Protein AF-A0A343TM72-F1 (afdb_monomer_lite)

Organism: NCBI:txid2055893

Structure (mmCIF, N/CA/C/O backbone):
data_AF-A0A343TM72-F1
#
_entry.id   AF-A0A343TM72-F1
#
loop_
_atom_site.group_PDB
_atom_site.id
_atom_site.type_symbol
_atom_site.label_atom_id
_atom_site.label_alt_id
_atom_site.label_comp_id
_atom_site.label_asym_id
_atom_site.label_entity_id
_atom_site.label_seq_id
_atom_site.pdbx_PDB_ins_code
_atom_site.Cartn_x
_atom_site.Cartn_y
_atom_site.Cartn_z
_atom_site.occupancy
_atom_site.B_iso_or_equiv
_atom_site.auth_seq_id
_atom_site.auth_comp_id
_atom_site.auth_asym_id
_atom_site.auth_atom_id
_atom_site.pdbx_PDB_model_num
ATOM 1 N N . MET A 1 1 ? 24.529 26.239 8.613 1.00 32.44 1 MET A N 1
ATOM 2 C CA . MET A 1 1 ? 24.032 24.846 8.549 1.00 32.44 1 MET A CA 1
ATOM 3 C C . MET A 1 1 ? 22.614 24.905 8.007 1.00 32.44 1 MET A C 1
ATOM 5 O O . MET A 1 1 ? 21.788 25.575 8.611 1.00 32.44 1 MET A O 1
ATOM 9 N N . SER A 1 2 ? 22.356 24.348 6.823 1.00 37.25 2 SER A N 1
ATOM 10 C CA . SER A 1 2 ? 21.030 24.424 6.198 1.00 37.25 2 SER A CA 1
ATOM 11 C C . SER A 1 2 ? 20.074 23.500 6.955 1.00 37.25 2 SER A C 1
ATOM 13 O O . SER A 1 2 ? 20.182 22.281 6.848 1.00 37.25 2 SER A O 1
ATOM 15 N N . ASN A 1 3 ? 19.191 24.071 7.778 1.00 39.75 3 ASN A N 1
ATOM 16 C CA . ASN A 1 3 ? 18.144 23.334 8.482 1.00 39.75 3 ASN A CA 1
ATOM 17 C C . ASN A 1 3 ? 17.029 23.010 7.476 1.00 39.75 3 ASN A C 1
ATOM 19 O O . ASN A 1 3 ? 16.013 23.699 7.385 1.00 39.75 3 ASN A O 1
ATOM 23 N N . ARG A 1 4 ? 17.276 22.016 6.618 1.00 43.28 4 ARG A N 1
ATOM 24 C CA . ARG A 1 4 ? 16.252 21.485 5.721 1.00 43.28 4 ARG A CA 1
ATOM 25 C C . ARG A 1 4 ? 15.315 20.661 6.599 1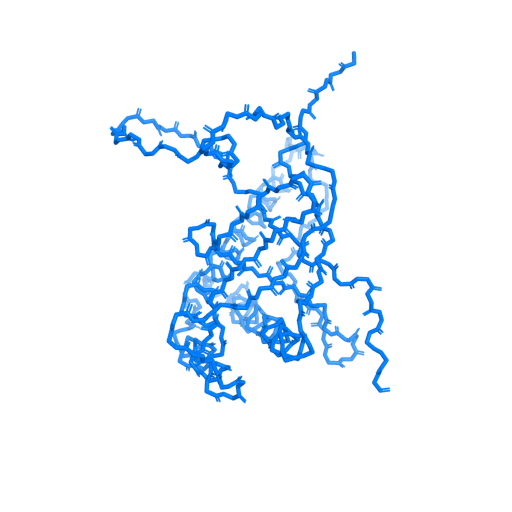.00 43.28 4 ARG A C 1
ATOM 27 O O . ARG A 1 4 ? 15.639 19.521 6.916 1.00 43.28 4 ARG A O 1
ATOM 34 N N . LEU A 1 5 ? 14.189 21.251 7.010 1.00 43.78 5 LEU A N 1
ATOM 35 C CA . LEU A 1 5 ? 13.099 20.531 7.672 1.00 43.78 5 LEU A CA 1
ATOM 36 C C . LEU A 1 5 ? 12.845 19.230 6.902 1.00 43.78 5 LEU A C 1
ATOM 38 O O . LEU A 1 5 ? 12.456 19.263 5.728 1.00 43.78 5 LEU A O 1
ATOM 42 N N . GLN A 1 6 ? 13.113 18.087 7.534 1.00 44.59 6 GLN A N 1
ATOM 43 C CA . GLN A 1 6 ? 12.714 16.804 6.978 1.00 44.59 6 GLN A CA 1
ATOM 44 C C . GLN A 1 6 ? 11.185 16.813 6.893 1.00 44.59 6 GLN A C 1
ATOM 46 O O . GLN A 1 6 ? 10.494 16.915 7.900 1.00 44.59 6 GLN A O 1
ATOM 51 N N . ARG A 1 7 ? 10.649 16.743 5.669 1.00 53.41 7 ARG A N 1
ATOM 52 C CA . ARG A 1 7 ? 9.197 16.761 5.397 1.00 53.41 7 ARG A CA 1
ATOM 53 C C . ARG A 1 7 ? 8.490 15.455 5.781 1.00 53.41 7 ARG A C 1
ATOM 55 O O . ARG A 1 7 ? 7.297 15.318 5.532 1.00 53.41 7 ARG A O 1
ATOM 62 N N . ILE A 1 8 ? 9.231 14.486 6.310 1.00 61.03 8 ILE A N 1
ATOM 63 C CA . ILE A 1 8 ? 8.753 13.150 6.648 1.00 61.03 8 ILE A CA 1
ATOM 64 C C . ILE A 1 8 ? 8.938 12.981 8.151 1.00 61.03 8 ILE A C 1
ATOM 66 O O . ILE A 1 8 ? 10.027 13.229 8.669 1.00 61.03 8 ILE A O 1
ATOM 70 N N . ASN A 1 9 ? 7.868 12.572 8.826 1.00 68.75 9 ASN A N 1
ATOM 71 C CA . ASN A 1 9 ? 7.925 12.120 10.206 1.00 68.75 9 ASN A CA 1
ATOM 72 C C . ASN A 1 9 ? 7.878 10.598 10.210 1.00 68.75 9 ASN A C 1
ATOM 74 O O . ASN A 1 9 ? 7.065 10.002 9.502 1.00 68.75 9 ASN A O 1
ATOM 78 N N . THR A 1 10 ? 8.728 9.997 11.028 1.00 70.62 10 THR A N 1
ATOM 79 C CA . THR A 1 10 ? 8.714 8.562 11.287 1.00 70.62 10 THR A CA 1
ATOM 80 C C . THR A 1 10 ? 8.232 8.359 12.709 1.00 70.62 10 THR A C 1
ATOM 82 O O . THR A 1 10 ? 8.711 9.028 13.625 1.00 70.62 10 THR A O 1
ATOM 85 N N . TYR A 1 11 ? 7.288 7.443 12.878 1.00 74.25 11 TYR A N 1
ATOM 86 C CA . TYR A 1 11 ? 6.745 7.086 14.176 1.00 74.25 11 TYR A CA 1
ATOM 87 C C . TYR A 1 11 ? 6.788 5.574 14.339 1.00 74.25 11 TYR A C 1
ATOM 89 O O . TYR A 1 11 ? 6.589 4.837 13.372 1.00 74.25 11 TYR A O 1
ATOM 97 N N . THR A 1 12 ? 6.998 5.135 15.571 1.00 74.69 12 THR A N 1
ATOM 98 C CA . THR A 1 12 ? 6.722 3.765 15.985 1.00 74.69 12 THR A CA 1
ATOM 99 C C . THR A 1 12 ? 5.246 3.676 16.333 1.00 74.69 12 THR A C 1
ATOM 101 O O . THR A 1 12 ? 4.684 4.596 16.927 1.00 74.69 12 THR A O 1
ATOM 104 N N . VAL A 1 13 ? 4.607 2.582 15.943 1.00 78.81 13 VAL A N 1
ATOM 105 C CA . VAL A 1 13 ? 3.188 2.358 16.202 1.00 78.81 13 VAL A CA 1
ATOM 106 C C . VAL A 1 13 ? 2.966 1.002 16.846 1.00 78.81 13 VAL A C 1
ATOM 108 O O . VAL A 1 13 ? 3.629 0.031 16.483 1.00 78.81 13 VAL A O 1
ATOM 111 N N . GLU A 1 14 ? 2.005 0.921 17.757 1.00 80.69 14 GLU A N 1
ATOM 112 C CA . GLU A 1 14 ? 1.610 -0.335 18.387 1.00 80.69 14 GLU A CA 1
ATOM 113 C C . GLU A 1 14 ? 0.084 -0.481 18.392 1.00 80.69 14 GLU A C 1
ATOM 115 O O . GLU A 1 14 ? -0.622 0.446 18.786 1.00 80.69 14 GLU A O 1
ATOM 120 N N . PRO A 1 15 ? -0.469 -1.627 17.961 1.00 87.00 15 PRO A N 1
ATOM 121 C CA . PRO A 1 15 ? -1.899 -1.883 18.072 1.00 87.00 15 PRO A CA 1
ATOM 122 C C . PRO A 1 15 ? -2.357 -1.849 19.531 1.00 87.00 15 PRO A C 1
ATOM 124 O O . PRO A 1 15 ? -1.782 -2.536 20.376 1.00 87.00 15 PRO A O 1
ATOM 127 N N . ILE A 1 16 ? -3.433 -1.107 19.814 1.00 88.75 16 ILE A N 1
ATOM 128 C CA . ILE A 1 16 ? -3.924 -0.939 21.196 1.00 88.75 16 ILE A CA 1
ATOM 129 C C . ILE A 1 16 ? -4.569 -2.211 21.776 1.00 88.75 16 ILE A C 1
ATOM 131 O O . ILE A 1 16 ? -4.804 -2.298 22.977 1.00 88.75 16 ILE A O 1
ATOM 135 N N . THR A 1 17 ? -4.850 -3.212 20.936 1.00 90.06 17 THR A N 1
ATOM 136 C CA . THR A 1 17 ? -5.372 -4.525 21.341 1.00 90.06 17 THR A CA 1
ATOM 137 C C . THR A 1 17 ? -4.719 -5.652 20.539 1.00 90.06 17 THR A C 1
ATOM 139 O O . THR A 1 17 ? -4.221 -5.440 19.432 1.00 90.06 17 THR A O 1
ATOM 142 N N . GLU A 1 18 ? -4.767 -6.881 21.066 1.00 91.00 18 GLU A N 1
ATOM 143 C CA . GLU A 1 18 ? -4.366 -8.088 20.321 1.00 91.00 18 GLU A CA 1
ATOM 144 C C . GLU A 1 18 ? -5.223 -8.311 19.069 1.00 91.00 18 GLU A C 1
ATOM 146 O O . GLU A 1 18 ? -4.697 -8.651 18.013 1.00 91.00 18 GLU A O 1
ATOM 151 N N . ARG A 1 19 ? -6.523 -8.009 19.144 1.00 96.69 19 ARG A N 1
ATOM 152 C CA . ARG A 1 19 ? -7.430 -8.052 17.991 1.00 96.69 19 ARG A CA 1
ATOM 153 C C . ARG A 1 19 ? -6.948 -7.149 16.855 1.00 96.69 19 ARG A C 1
ATOM 155 O O . ARG A 1 19 ? -6.838 -7.590 15.714 1.00 96.69 19 ARG A O 1
ATOM 162 N N . TYR A 1 20 ? -6.583 -5.905 17.169 1.00 92.06 20 TYR A N 1
ATOM 163 C CA . TYR A 1 20 ? -6.017 -4.984 16.182 1.00 92.06 20 TYR A CA 1
ATOM 164 C C . TYR A 1 20 ? -4.630 -5.399 15.711 1.00 92.06 20 TYR A C 1
ATOM 166 O O . TYR A 1 20 ? -4.287 -5.127 14.568 1.00 92.06 20 TYR A O 1
ATOM 174 N N . ARG A 1 21 ? -3.829 -6.074 16.538 1.00 89.94 21 ARG A N 1
ATOM 175 C CA . ARG A 1 21 ? -2.531 -6.604 16.106 1.00 89.94 21 ARG A CA 1
ATOM 176 C C . ARG A 1 21 ? -2.687 -7.644 15.008 1.00 89.94 21 ARG A C 1
ATOM 178 O O . ARG A 1 21 ? -2.018 -7.541 13.983 1.00 89.94 21 ARG A O 1
ATOM 185 N N . GLN A 1 22 ? -3.603 -8.586 15.196 1.00 91.12 22 GLN A N 1
ATOM 186 C CA . GLN A 1 22 ? -3.901 -9.616 14.204 1.00 91.12 22 GLN A CA 1
ATOM 187 C C . GLN A 1 22 ? -4.516 -9.004 12.940 1.00 91.12 22 GLN A C 1
ATOM 189 O O . GLN A 1 22 ? -4.038 -9.265 11.840 1.00 91.12 22 GLN A O 1
ATOM 194 N N . CYS A 1 23 ? -5.493 -8.103 13.095 1.00 94.12 23 CYS A N 1
ATOM 195 C CA . CYS A 1 23 ? -6.099 -7.403 11.963 1.00 94.12 23 CYS A CA 1
ATOM 196 C C . CYS A 1 23 ? -5.086 -6.555 11.179 1.00 94.12 23 CYS A C 1
ATOM 198 O O . CYS A 1 23 ? -5.114 -6.545 9.949 1.00 94.12 23 CYS A O 1
ATOM 200 N N . LEU A 1 24 ? -4.177 -5.851 11.864 1.00 90.62 24 LEU A N 1
ATOM 201 C CA . LEU A 1 24 ? -3.117 -5.075 11.221 1.00 90.62 24 LEU A CA 1
ATOM 202 C C . LEU A 1 24 ? -2.178 -5.994 10.439 1.00 90.62 24 LEU A C 1
ATOM 204 O O . LEU A 1 24 ? -1.800 -5.649 9.324 1.00 90.62 24 LEU A O 1
ATOM 208 N N . PHE A 1 25 ? -1.801 -7.144 11.002 1.00 88.88 25 PHE A N 1
ATOM 209 C CA . PHE A 1 25 ? -0.945 -8.104 10.313 1.00 88.88 25 PHE A CA 1
ATOM 210 C C . PHE A 1 25 ? -1.589 -8.602 9.016 1.00 88.88 25 PHE A C 1
ATOM 212 O O . PHE A 1 25 ? -0.961 -8.493 7.966 1.00 88.88 25 PHE A O 1
ATOM 219 N N . ASP A 1 26 ? -2.843 -9.059 9.063 1.00 91.56 26 ASP A N 1
ATOM 220 C CA . ASP A 1 26 ? -3.582 -9.514 7.877 1.00 91.56 26 ASP A CA 1
ATOM 221 C C . ASP A 1 26 ? -3.707 -8.400 6.825 1.00 91.56 26 ASP A C 1
ATOM 223 O O . ASP A 1 26 ? -3.480 -8.619 5.630 1.00 91.56 26 ASP A O 1
ATOM 227 N N . TRP A 1 27 ? -4.001 -7.176 7.272 1.00 93.25 27 TRP A N 1
ATOM 228 C CA . TRP A 1 27 ? -4.085 -6.008 6.399 1.00 93.25 27 TRP A CA 1
ATOM 229 C C . TRP A 1 27 ? -2.733 -5.691 5.737 1.00 93.25 27 TRP A C 1
ATOM 231 O O . TRP A 1 27 ? -2.669 -5.488 4.524 1.00 93.25 27 TRP A O 1
ATOM 241 N N . LEU A 1 28 ? -1.626 -5.700 6.488 1.00 88.94 28 LEU A N 1
ATOM 242 C CA . LEU A 1 28 ? -0.275 -5.484 5.952 1.00 88.94 28 LEU A CA 1
ATOM 243 C C . LEU A 1 28 ? 0.169 -6.625 5.024 1.00 88.94 28 LEU A C 1
ATOM 245 O O . LEU A 1 28 ? 0.785 -6.370 3.988 1.00 88.94 28 LEU A O 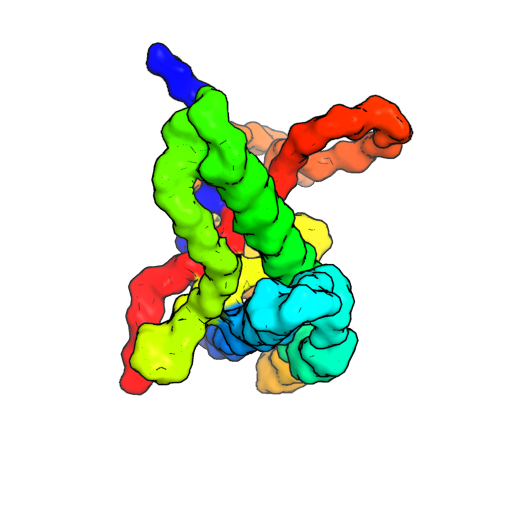1
ATOM 249 N N . ALA A 1 29 ? -0.168 -7.871 5.355 1.00 89.06 29 ALA A N 1
ATOM 250 C CA . ALA A 1 29 ? 0.187 -9.050 4.572 1.00 89.06 29 ALA A CA 1
ATOM 251 C C . ALA A 1 29 ? -0.463 -9.045 3.180 1.00 89.06 29 ALA A C 1
ATOM 253 O O . ALA A 1 29 ? 0.121 -9.566 2.233 1.00 89.06 29 ALA A O 1
ATOM 254 N N . ALA A 1 30 ? -1.623 -8.400 3.021 1.00 92.19 30 ALA A N 1
ATOM 255 C CA . ALA A 1 30 ? -2.295 -8.254 1.731 1.00 92.19 30 ALA A CA 1
ATOM 256 C C . ALA A 1 30 ? -1.691 -7.160 0.819 1.00 92.19 30 ALA A C 1
ATOM 258 O O . ALA A 1 30 ? -1.932 -7.168 -0.389 1.00 92.19 30 ALA A O 1
ATOM 259 N N . HIS A 1 31 ? -0.867 -6.242 1.341 1.00 90.50 31 HIS A N 1
ATOM 260 C CA . HIS A 1 31 ? -0.282 -5.159 0.535 1.00 90.50 31 HIS A CA 1
ATOM 261 C C . HIS A 1 31 ? 0.782 -5.640 -0.447 1.00 90.50 31 HIS A C 1
ATOM 263 O O . HIS A 1 31 ? 0.775 -5.244 -1.615 1.00 90.50 31 HIS A O 1
ATOM 269 N N . ALA A 1 32 ? 1.725 -6.456 0.030 1.00 88.75 32 ALA A N 1
ATOM 270 C CA . ALA A 1 32 ? 2.847 -6.907 -0.783 1.00 88.75 32 ALA A CA 1
ATOM 271 C C . ALA A 1 32 ? 2.395 -7.758 -1.987 1.00 88.75 32 ALA A C 1
ATOM 273 O O . ALA A 1 32 ? 2.849 -7.470 -3.097 1.00 88.75 32 ALA A O 1
ATOM 274 N N . PRO A 1 33 ? 1.457 -8.719 -1.846 1.00 92.25 33 PRO A N 1
ATOM 275 C CA . PRO A 1 33 ? 0.878 -9.426 -2.985 1.00 92.25 33 PRO A CA 1
ATOM 276 C C . PRO A 1 33 ? 0.215 -8.491 -4.001 1.00 92.25 33 PRO A C 1
ATOM 278 O O . PRO A 1 33 ? 0.523 -8.591 -5.188 1.00 92.25 33 PRO A O 1
ATOM 281 N N . LEU A 1 34 ? -0.607 -7.528 -3.561 1.00 95.25 34 LEU A N 1
ATOM 282 C CA . LEU A 1 34 ? -1.252 -6.578 -4.474 1.00 95.25 34 LEU A CA 1
ATOM 283 C C . LEU A 1 34 ? -0.225 -5.722 -5.233 1.00 95.25 34 LEU A C 1
ATOM 285 O O . LEU A 1 34 ? -0.300 -5.592 -6.457 1.00 95.25 34 LEU A O 1
ATOM 289 N N . TRP A 1 35 ? 0.776 -5.175 -4.533 1.00 94.75 35 TRP A N 1
ATOM 290 C CA . TRP A 1 35 ? 1.885 -4.460 -5.172 1.00 94.75 35 TRP A CA 1
ATOM 291 C C . TRP A 1 35 ? 2.587 -5.337 -6.212 1.00 94.75 35 TRP A C 1
ATOM 293 O O . TRP A 1 35 ? 2.804 -4.907 -7.347 1.00 94.75 35 TRP A O 1
ATOM 303 N N . ASN A 1 36 ? 2.906 -6.578 -5.843 1.00 94.25 36 ASN A N 1
ATOM 304 C CA . ASN A 1 36 ? 3.611 -7.512 -6.709 1.00 94.25 36 ASN A CA 1
ATOM 305 C C . ASN A 1 36 ? 2.805 -7.868 -7.958 1.00 94.25 36 ASN A C 1
ATOM 307 O O . ASN A 1 36 ? 3.395 -7.958 -9.032 1.00 94.25 36 ASN A O 1
ATOM 311 N N . GLN A 1 37 ? 1.483 -7.999 -7.853 1.00 96.69 37 GLN A N 1
ATOM 312 C CA . GLN A 1 37 ? 0.608 -8.230 -9.003 1.00 96.69 37 GLN A CA 1
ATOM 313 C C . GLN A 1 37 ? 0.601 -7.031 -9.961 1.00 96.69 37 GLN A C 1
ATOM 315 O O . GLN A 1 37 ? 0.759 -7.216 -11.170 1.00 96.69 37 GLN A O 1
ATOM 320 N N . PHE A 1 38 ? 0.521 -5.793 -9.452 1.00 96.75 38 PHE A N 1
ATOM 321 C CA . PHE A 1 38 ? 0.660 -4.601 -10.301 1.00 96.75 38 PHE A CA 1
ATOM 322 C C . PHE A 1 38 ? 2.020 -4.564 -11.013 1.00 96.75 38 PHE A C 1
ATOM 324 O O . PHE A 1 38 ? 2.090 -4.305 -12.216 1.00 96.75 38 PHE A O 1
ATOM 331 N N . ILE A 1 39 ? 3.108 -4.835 -10.281 1.00 96.19 39 ILE A N 1
ATOM 332 C CA . ILE A 1 39 ? 4.463 -4.885 -10.846 1.00 96.19 39 ILE A CA 1
ATOM 333 C C . ILE A 1 39 ? 4.565 -5.967 -11.911 1.00 96.19 39 ILE A C 1
ATOM 335 O O . ILE A 1 39 ? 5.061 -5.689 -12.999 1.00 96.19 39 ILE A O 1
ATOM 339 N N . TYR A 1 40 ? 4.089 -7.176 -11.620 1.00 96.62 40 TYR A N 1
ATOM 340 C CA . TYR A 1 40 ? 4.147 -8.305 -12.536 1.00 96.62 40 TYR A CA 1
ATOM 341 C C . TYR A 1 40 ? 3.492 -7.948 -13.870 1.00 96.62 40 TYR A C 1
ATOM 343 O O . TYR A 1 40 ? 4.149 -8.016 -14.908 1.00 96.62 40 TYR A O 1
ATOM 351 N N . ARG A 1 41 ? 2.241 -7.474 -13.841 1.00 97.19 41 ARG A N 1
ATOM 352 C CA . ARG A 1 41 ? 1.483 -7.139 -15.056 1.00 97.19 41 ARG A CA 1
ATOM 353 C C . ARG A 1 41 ? 2.144 -6.031 -15.866 1.00 97.19 41 ARG A C 1
ATOM 355 O O . ARG A 1 41 ? 2.279 -6.158 -17.078 1.00 97.19 41 ARG A O 1
ATOM 362 N N . ARG A 1 42 ? 2.639 -4.979 -15.209 1.00 97.88 42 ARG A N 1
ATOM 363 C CA . ARG A 1 42 ? 3.364 -3.908 -15.906 1.00 97.88 42 ARG A CA 1
ATOM 364 C C . ARG A 1 42 ? 4.706 -4.352 -16.460 1.00 97.88 42 ARG A C 1
ATOM 366 O O . ARG A 1 42 ? 5.082 -3.908 -17.534 1.00 97.88 42 ARG A O 1
ATOM 373 N N . ARG A 1 43 ? 5.423 -5.243 -15.775 1.00 97.31 43 ARG A N 1
ATOM 374 C CA . ARG A 1 43 ? 6.675 -5.802 -16.299 1.00 97.31 43 ARG A CA 1
ATOM 375 C C . ARG A 1 43 ? 6.426 -6.685 -17.519 1.00 97.31 43 ARG A C 1
ATOM 377 O O . ARG A 1 43 ? 7.233 -6.619 -18.437 1.00 97.31 43 ARG A O 1
ATOM 384 N N . GLN A 1 44 ? 5.324 -7.442 -17.566 1.00 97.06 44 GLN A N 1
ATOM 385 C CA . GLN A 1 44 ? 4.941 -8.181 -18.779 1.00 97.06 44 GLN A CA 1
ATOM 386 C C . GLN A 1 44 ? 4.791 -7.237 -19.977 1.00 97.06 44 GLN A C 1
ATOM 388 O O . GLN A 1 44 ? 5.349 -7.514 -21.032 1.00 97.06 44 GLN A O 1
ATOM 393 N N . GLN A 1 45 ? 4.124 -6.092 -19.793 1.00 97.69 45 GLN A N 1
ATOM 394 C CA . GLN A 1 45 ? 4.010 -5.080 -20.846 1.00 97.69 45 GLN A CA 1
ATOM 395 C C . GLN A 1 45 ? 5.360 -4.434 -21.180 1.00 97.69 45 GLN A C 1
ATOM 397 O O . GLN A 1 45 ? 5.737 -4.349 -22.339 1.00 97.69 45 GLN A O 1
ATOM 402 N N . TYR A 1 46 ? 6.136 -4.047 -20.167 1.00 97.25 46 TYR A N 1
ATOM 403 C CA . TYR A 1 46 ? 7.430 -3.383 -20.344 1.00 97.25 46 TYR A CA 1
ATOM 404 C C . TYR A 1 46 ? 8.446 -4.204 -21.153 1.00 97.25 46 TYR A C 1
ATOM 406 O O . TYR A 1 46 ? 9.301 -3.636 -21.827 1.00 97.25 46 TYR A O 1
ATOM 414 N N . PHE A 1 47 ? 8.395 -5.533 -21.043 1.00 96.62 47 PHE A N 1
ATOM 415 C CA . PHE A 1 47 ? 9.296 -6.434 -21.762 1.00 96.62 47 PHE A CA 1
ATOM 416 C C . PHE A 1 47 ? 8.691 -7.018 -23.046 1.00 96.62 47 PHE A C 1
ATOM 418 O O . PHE A 1 47 ? 9.385 -7.750 -23.752 1.00 96.62 47 PHE A O 1
ATOM 425 N N . ALA A 1 48 ? 7.430 -6.715 -23.360 1.00 96.88 48 ALA A N 1
ATOM 426 C CA . ALA A 1 48 ? 6.817 -7.097 -24.625 1.00 96.88 48 ALA A CA 1
ATOM 427 C C . ALA A 1 48 ? 7.267 -6.153 -25.753 1.00 96.88 48 ALA A C 1
ATOM 429 O O . ALA A 1 48 ? 7.477 -4.965 -25.531 1.00 96.88 48 ALA A O 1
ATOM 430 N N . GLU A 1 49 ? 7.375 -6.673 -26.979 1.00 93.62 49 GLU A N 1
ATOM 431 C CA . GLU A 1 49 ? 7.870 -5.924 -28.149 1.00 93.62 49 GLU A CA 1
ATOM 432 C C . GLU A 1 49 ? 7.072 -4.637 -28.433 1.00 93.62 49 GLU A C 1
ATOM 434 O O . GLU A 1 49 ? 7.657 -3.624 -28.799 1.00 93.62 49 GLU A O 1
ATOM 439 N N . ASN A 1 50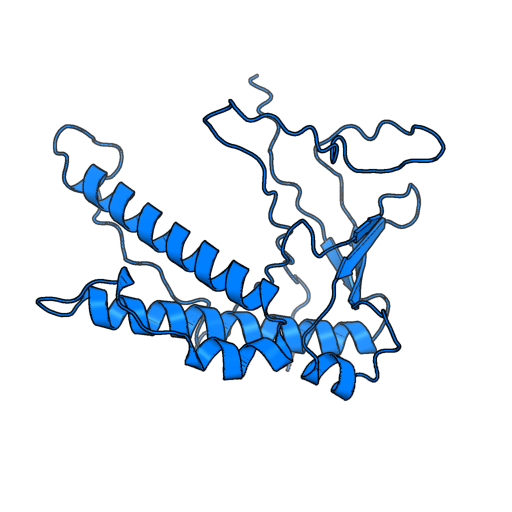 ? 5.754 -4.667 -28.213 1.00 94.06 50 ASN A N 1
ATOM 440 C CA . ASN A 1 50 ? 4.839 -3.539 -28.426 1.00 94.06 50 ASN A CA 1
ATOM 441 C C . ASN A 1 50 ? 3.969 -3.256 -27.187 1.00 94.06 50 ASN A C 1
ATOM 443 O O . ASN A 1 50 ? 2.819 -2.845 -27.323 1.00 94.06 50 ASN A O 1
ATOM 447 N N . GLY A 1 51 ? 4.465 -3.568 -25.986 1.00 95.00 51 GLY A N 1
ATOM 448 C CA . GLY A 1 51 ? 3.689 -3.390 -24.759 1.00 95.00 51 GLY A CA 1
ATOM 449 C C . GLY A 1 51 ? 3.790 -1.977 -24.186 1.00 95.00 51 GLY A C 1
ATOM 450 O O . GLY A 1 51 ? 4.853 -1.357 -24.209 1.00 95.00 51 GLY A O 1
ATOM 451 N N . ASP A 1 52 ? 2.689 -1.494 -23.612 1.00 96.75 52 ASP A N 1
ATOM 452 C CA . ASP A 1 52 ? 2.656 -0.279 -22.798 1.00 96.75 52 ASP A CA 1
ATOM 453 C C . ASP A 1 52 ? 2.316 -0.645 -21.345 1.00 96.75 52 ASP A C 1
ATOM 455 O O . ASP A 1 52 ? 1.316 -1.298 -21.047 1.00 96.75 52 ASP A O 1
ATOM 459 N N . VAL A 1 53 ? 3.151 -0.210 -20.399 1.00 97.12 53 VAL A N 1
ATOM 460 C CA . VAL A 1 53 ? 2.922 -0.433 -18.963 1.00 97.12 53 VAL A CA 1
ATOM 461 C C . VAL A 1 53 ? 1.640 0.229 -18.457 1.00 97.12 53 VAL A C 1
ATOM 463 O O . VAL A 1 53 ? 1.133 -0.142 -17.393 1.00 97.12 53 VAL A O 1
ATOM 466 N N . TRP A 1 54 ? 1.124 1.226 -19.175 1.00 97.06 54 TRP A N 1
ATOM 467 C CA . TRP A 1 54 ? -0.133 1.890 -18.847 1.00 97.06 54 TRP A CA 1
ATOM 468 C C . TRP A 1 54 ? -1.364 1.088 -19.285 1.00 97.06 54 TRP A C 1
ATOM 470 O O . TRP A 1 54 ? -2.400 1.238 -18.641 1.00 97.06 54 TRP A O 1
ATOM 480 N N . ASP A 1 55 ? -1.213 0.169 -20.245 1.00 96.31 55 ASP A N 1
ATOM 481 C CA . ASP A 1 55 ? -2.260 -0.752 -20.722 1.00 96.31 55 ASP A CA 1
ATOM 482 C C . ASP A 1 55 ? -2.385 -2.019 -19.856 1.00 96.31 55 ASP A C 1
ATOM 484 O O . ASP A 1 55 ? -3.176 -2.921 -20.132 1.00 96.31 55 ASP A O 1
ATOM 488 N N . ALA A 1 56 ? -1.589 -2.135 -18.789 1.00 94.81 56 ALA A N 1
ATOM 489 C CA . ALA A 1 56 ? -1.702 -3.249 -17.860 1.00 94.81 56 ALA A CA 1
ATOM 490 C C . ALA A 1 56 ? -3.053 -3.209 -17.123 1.00 94.81 56 ALA A C 1
ATOM 492 O O . ALA A 1 56 ? -3.255 -2.387 -16.230 1.00 94.81 56 ALA A O 1
ATOM 493 N N . GLU A 1 57 ? -3.940 -4.147 -17.452 1.00 93.12 57 GLU A N 1
ATOM 494 C CA . GLU A 1 57 ? -5.224 -4.330 -16.773 1.00 93.12 57 GLU A CA 1
ATOM 495 C C . GLU A 1 57 ? -5.041 -4.782 -15.322 1.00 93.12 57 GLU A C 1
ATOM 497 O O . GLU A 1 57 ? -4.226 -5.660 -15.024 1.00 93.12 57 GLU A O 1
ATOM 502 N N . TYR A 1 58 ? -5.812 -4.205 -14.401 1.00 91.31 58 TYR A N 1
ATOM 503 C CA . TYR A 1 58 ? -5.756 -4.549 -12.975 1.00 91.31 58 TYR A CA 1
ATOM 504 C C . TYR A 1 58 ? -7.097 -4.444 -12.241 1.00 91.31 58 TYR A C 1
ATOM 506 O O . TYR A 1 58 ? -7.132 -4.464 -11.011 1.00 91.31 58 TYR A O 1
ATOM 514 N N . THR A 1 59 ? -8.201 -4.299 -12.972 1.00 91.06 59 THR A N 1
ATOM 515 C CA . THR A 1 59 ? -9.534 -4.107 -12.384 1.00 91.06 59 THR A CA 1
ATOM 516 C C . THR A 1 59 ? -9.965 -5.303 -11.532 1.00 91.06 59 THR A C 1
ATOM 518 O O . THR A 1 59 ? -10.475 -5.116 -10.436 1.00 91.06 59 THR A O 1
ATOM 521 N N . ASP A 1 60 ? -9.666 -6.522 -11.966 1.00 94.69 60 ASP A N 1
ATOM 522 C CA . ASP A 1 60 ? -9.897 -7.761 -11.214 1.00 94.69 60 ASP A CA 1
ATOM 523 C C . ASP A 1 60 ? -9.145 -7.806 -9.871 1.00 94.69 60 ASP A C 1
ATOM 525 O O . ASP A 1 60 ? -9.661 -8.336 -8.890 1.00 94.69 60 ASP A O 1
ATOM 529 N N . LEU A 1 61 ? -7.968 -7.171 -9.776 1.00 95.06 61 LEU A N 1
ATOM 530 C CA . LEU A 1 61 ? -7.248 -7.060 -8.501 1.00 95.06 61 LEU A CA 1
ATOM 531 C C . LEU A 1 61 ? -8.016 -6.209 -7.481 1.00 95.06 61 LEU A C 1
ATOM 533 O O . LEU A 1 61 ? -7.827 -6.367 -6.278 1.00 95.06 61 LEU A O 1
ATOM 537 N N . TYR A 1 62 ? -8.882 -5.294 -7.920 1.00 92.75 62 TYR A N 1
ATOM 538 C CA . TYR A 1 62 ? -9.719 -4.549 -6.980 1.00 92.75 62 TYR A CA 1
ATOM 539 C C . TYR A 1 62 ? -10.784 -5.440 -6.364 1.00 92.75 62 TYR A C 1
ATOM 541 O O . TYR A 1 62 ? -11.006 -5.340 -5.161 1.00 92.75 62 TYR A O 1
ATOM 549 N N . ASP A 1 63 ? -11.411 -6.304 -7.154 1.00 93.31 63 ASP A N 1
ATOM 550 C CA . ASP A 1 63 ? -12.448 -7.205 -6.656 1.00 93.31 63 ASP A CA 1
ATOM 551 C C . ASP A 1 63 ? -11.868 -8.211 -5.650 1.00 93.31 63 ASP A C 1
ATOM 553 O O . ASP A 1 63 ? -12.501 -8.515 -4.642 1.00 93.31 63 ASP A O 1
ATOM 557 N N . GLU A 1 64 ? -10.627 -8.654 -5.870 1.00 96.19 64 GLU A N 1
ATOM 558 C CA . GLU A 1 64 ? -9.917 -9.565 -4.967 1.00 96.19 64 GLU A CA 1
ATOM 559 C C . GLU A 1 64 ? -9.449 -8.878 -3.669 1.00 96.19 64 GLU A C 1
ATOM 561 O O . GLU A 1 64 ? -9.637 -9.417 -2.578 1.00 96.19 64 GLU A O 1
ATOM 566 N N . TYR A 1 65 ? -8.858 -7.678 -3.753 1.00 96.81 65 TYR A N 1
ATOM 567 C CA . TYR A 1 65 ? -8.172 -7.064 -2.606 1.00 96.81 65 TYR A CA 1
ATOM 568 C C . TYR A 1 65 ? -8.974 -5.980 -1.883 1.00 96.81 65 TYR A C 1
ATOM 570 O O . TYR A 1 65 ? -8.724 -5.735 -0.699 1.00 96.81 65 TYR A O 1
ATOM 578 N N . ALA A 1 66 ? -9.939 -5.316 -2.528 1.00 96.12 66 ALA A N 1
ATOM 579 C CA . ALA A 1 66 ? -10.745 -4.287 -1.868 1.00 96.12 66 ALA A CA 1
ATOM 580 C C . ALA A 1 66 ? -11.555 -4.813 -0.669 1.00 96.12 66 ALA A C 1
ATOM 582 O O . ALA A 1 66 ? -11.639 -4.068 0.312 1.00 96.12 66 ALA A O 1
ATOM 583 N N . PRO A 1 67 ? -12.087 -6.053 -0.671 1.00 96.69 67 PRO A N 1
ATOM 584 C CA . PRO A 1 67 ? -12.740 -6.613 0.508 1.00 96.69 67 PRO A CA 1
ATOM 585 C C . PRO A 1 67 ? -11.806 -6.752 1.719 1.00 96.69 67 PRO A C 1
ATOM 587 O O . PRO A 1 67 ? -12.286 -6.712 2.841 1.00 96.69 67 PRO A O 1
ATOM 590 N N . VAL A 1 68 ? -10.486 -6.864 1.527 1.00 96.62 68 VAL A N 1
ATOM 591 C CA . VAL A 1 68 ? -9.501 -6.982 2.623 1.00 96.62 68 VAL A CA 1
ATOM 592 C C . VAL A 1 68 ? -8.900 -5.622 2.992 1.00 96.62 68 VAL A C 1
ATOM 594 O O . VAL A 1 68 ? -8.851 -5.235 4.157 1.00 96.62 68 VAL A O 1
ATOM 597 N N . LEU A 1 69 ? -8.441 -4.865 1.995 1.00 93.88 69 LEU A N 1
ATOM 598 C CA . LEU A 1 69 ? -7.674 -3.632 2.191 1.00 93.88 69 LEU A CA 1
ATOM 599 C C . LEU A 1 69 ? -8.531 -2.365 2.250 1.00 93.88 69 LEU A C 1
ATOM 601 O O . LEU A 1 69 ? -8.077 -1.334 2.757 1.00 93.88 69 LEU A O 1
ATOM 605 N N . GLY A 1 70 ? -9.730 -2.419 1.675 1.00 93.44 70 GLY A N 1
ATOM 606 C CA . GLY A 1 70 ? -10.541 -1.260 1.331 1.00 93.44 70 GLY A CA 1
ATOM 607 C C . GLY A 1 70 ? -10.193 -0.692 -0.051 1.00 93.44 70 GLY A C 1
ATOM 608 O O . GLY A 1 70 ? -9.032 -0.632 -0.477 1.00 93.44 70 GLY A O 1
ATOM 609 N N . LYS A 1 71 ? -11.217 -0.209 -0.766 1.00 91.75 71 LYS A N 1
ATOM 610 C CA . LYS A 1 71 ? -11.082 0.330 -2.134 1.00 91.75 71 LYS A CA 1
ATOM 611 C C . LYS A 1 71 ? -10.062 1.464 -2.224 1.00 91.75 71 LYS A C 1
ATOM 613 O O . LYS A 1 71 ? -9.281 1.529 -3.169 1.00 91.75 71 LYS A O 1
ATOM 618 N N . ALA A 1 72 ? -10.054 2.368 -1.250 1.00 88.81 72 ALA A N 1
ATOM 619 C CA . ALA A 1 72 ? -9.168 3.524 -1.280 1.00 88.81 72 ALA A CA 1
ATOM 620 C C . ALA A 1 72 ? -7.687 3.162 -1.087 1.00 88.81 72 ALA A C 1
ATOM 622 O O . ALA A 1 72 ? -6.831 3.780 -1.719 1.00 88.81 72 ALA A O 1
ATOM 623 N N . THR A 1 73 ? -7.393 2.145 -0.277 1.00 90.69 73 THR A N 1
ATOM 624 C CA . THR A 1 73 ? -6.048 1.576 -0.113 1.00 90.69 73 THR A CA 1
ATOM 625 C C . THR A 1 73 ? -5.558 0.971 -1.427 1.00 90.69 73 THR A C 1
ATOM 627 O O . THR A 1 73 ? -4.461 1.293 -1.884 1.00 90.69 73 THR A O 1
ATOM 630 N N . CYS A 1 74 ? -6.408 0.197 -2.113 1.00 93.88 74 CYS A N 1
ATOM 631 C CA . CYS A 1 74 ? -6.096 -0.363 -3.434 1.00 93.88 74 CYS A CA 1
ATOM 632 C C . CYS A 1 74 ? -5.789 0.740 -4.462 1.00 93.88 74 CYS A C 1
ATOM 634 O O . CYS A 1 74 ? -4.785 0.677 -5.175 1.00 93.88 74 CYS A O 1
ATOM 636 N N . GLN A 1 75 ? -6.594 1.811 -4.478 1.00 91.31 75 GLN A N 1
ATOM 637 C CA . GLN A 1 75 ? -6.336 2.994 -5.311 1.00 91.31 75 GLN A CA 1
ATOM 638 C C . GLN A 1 75 ? -5.003 3.655 -4.986 1.00 91.31 75 GLN A C 1
ATOM 640 O O . GLN A 1 75 ? -4.283 4.079 -5.891 1.00 91.31 75 GLN A O 1
ATOM 645 N N . GLN A 1 76 ? -4.662 3.761 -3.704 1.00 89.88 76 GLN A N 1
ATOM 646 C CA . GLN A 1 76 ? -3.414 4.374 -3.281 1.00 89.88 76 GLN A CA 1
ATOM 647 C C . GLN A 1 76 ? -2.198 3.535 -3.700 1.00 89.88 76 GLN A C 1
ATOM 649 O O . GLN A 1 76 ? -1.219 4.103 -4.187 1.00 89.88 76 GLN A O 1
ATOM 654 N N . LEU A 1 77 ? -2.278 2.205 -3.603 1.00 92.38 77 LEU A N 1
ATOM 655 C CA . LEU A 1 77 ? -1.253 1.287 -4.109 1.00 92.38 77 LEU A CA 1
ATOM 656 C C . LEU A 1 77 ? -1.080 1.410 -5.629 1.00 92.38 77 LEU A C 1
ATOM 658 O O . LEU A 1 77 ? 0.044 1.590 -6.094 1.00 92.38 77 LEU A O 1
ATOM 662 N N . ALA A 1 78 ? -2.171 1.419 -6.402 1.00 93.25 78 ALA A N 1
ATOM 663 C CA . ALA A 1 78 ? -2.113 1.602 -7.856 1.00 93.25 78 ALA A CA 1
ATOM 664 C C . ALA A 1 78 ? -1.491 2.960 -8.253 1.00 93.25 78 ALA A C 1
ATOM 666 O O . ALA A 1 78 ? -0.691 3.052 -9.195 1.00 93.25 78 ALA A O 1
ATOM 667 N N . ARG A 1 79 ? -1.801 4.029 -7.503 1.00 92.25 79 ARG A N 1
ATOM 668 C CA . ARG A 1 79 ? -1.189 5.357 -7.684 1.00 92.25 79 ARG A CA 1
ATOM 669 C C . ARG A 1 79 ? 0.309 5.332 -7.402 1.00 92.25 79 ARG A C 1
ATOM 671 O O . ARG A 1 79 ? 1.073 5.756 -8.265 1.00 92.25 79 ARG A O 1
ATOM 678 N N . LYS A 1 80 ? 0.740 4.794 -6.255 1.00 91.62 80 LYS A N 1
ATOM 679 C CA . LYS A 1 80 ? 2.168 4.684 -5.910 1.00 91.62 80 LYS A CA 1
ATOM 680 C C . LYS A 1 80 ? 2.938 3.785 -6.869 1.00 91.62 80 LYS A C 1
ATOM 682 O O . LYS A 1 80 ? 4.061 4.117 -7.234 1.00 91.62 80 LYS A O 1
ATOM 687 N N . ASN A 1 81 ? 2.320 2.717 -7.360 1.00 95.00 81 ASN A N 1
ATOM 688 C CA . ASN A 1 81 ? 2.905 1.897 -8.412 1.00 95.00 81 ASN A CA 1
ATOM 689 C C . ASN A 1 81 ? 3.114 2.718 -9.699 1.00 95.00 81 ASN A C 1
ATOM 691 O O . ASN A 1 81 ? 4.182 2.684 -10.298 1.00 95.00 81 ASN A O 1
ATOM 695 N N . SER A 1 82 ? 2.126 3.527 -10.092 1.00 95.56 82 SER A N 1
ATOM 696 C CA . SER A 1 82 ? 2.238 4.435 -11.247 1.00 95.56 82 SER A CA 1
ATOM 697 C C . SER A 1 82 ? 3.288 5.528 -11.063 1.00 95.56 82 SER A C 1
ATOM 699 O O . SER A 1 82 ? 3.997 5.850 -12.010 1.00 95.56 82 SER A O 1
ATOM 701 N N . GLU A 1 83 ? 3.431 6.082 -9.860 1.00 95.12 83 GLU A N 1
ATOM 702 C CA . GLU A 1 83 ? 4.527 7.002 -9.530 1.00 95.12 83 GLU A CA 1
ATOM 703 C C . GLU A 1 83 ? 5.900 6.325 -9.670 1.00 95.12 83 GLU A C 1
ATOM 705 O O . GLU A 1 83 ? 6.800 6.918 -10.260 1.00 95.12 83 GLU A O 1
ATOM 710 N N . ALA A 1 84 ? 6.054 5.078 -9.207 1.00 95.88 84 ALA A N 1
ATOM 711 C CA . ALA A 1 84 ? 7.305 4.331 -9.344 1.00 95.88 84 ALA A CA 1
ATOM 712 C C . ALA A 1 84 ? 7.695 4.119 -10.817 1.00 95.88 84 ALA A C 1
ATOM 714 O O . ALA A 1 84 ? 8.851 4.327 -11.183 1.00 95.88 84 ALA A O 1
ATOM 715 N N . TRP A 1 85 ? 6.731 3.787 -11.680 1.00 97.75 85 TRP A N 1
ATOM 716 C CA . TRP A 1 85 ? 6.967 3.667 -13.123 1.00 97.75 85 TRP A CA 1
ATOM 717 C C . TRP A 1 85 ? 7.318 5.002 -13.785 1.00 97.75 85 TRP A C 1
ATOM 719 O O . TRP A 1 85 ? 8.265 5.059 -14.564 1.00 97.75 85 TRP A O 1
ATOM 729 N N . ARG A 1 86 ? 6.631 6.099 -13.439 1.00 97.88 86 ARG A N 1
ATOM 730 C CA . ARG A 1 86 ? 7.007 7.439 -13.934 1.00 97.88 86 ARG A CA 1
ATOM 731 C C . ARG A 1 86 ? 8.422 7.825 -13.507 1.00 97.88 86 ARG A C 1
ATOM 733 O O . ARG A 1 86 ? 9.176 8.353 -14.317 1.00 97.88 86 ARG A O 1
ATOM 740 N N . SER A 1 87 ? 8.794 7.532 -12.261 1.00 95.62 87 SER A N 1
ATOM 741 C CA . SER A 1 87 ? 10.151 7.780 -11.770 1.00 95.62 87 SER A CA 1
ATOM 742 C C . SER A 1 87 ? 11.188 6.956 -12.530 1.00 95.62 87 SER A C 1
ATOM 744 O O . SER A 1 87 ? 12.241 7.486 -12.863 1.00 95.62 87 SER A O 1
ATOM 746 N N . HIS A 1 88 ? 10.895 5.686 -12.823 1.00 96.62 88 HIS A N 1
ATOM 747 C CA . HIS A 1 88 ? 11.764 4.828 -13.632 1.00 96.62 88 HIS A CA 1
ATOM 748 C C . HIS A 1 88 ? 12.001 5.416 -15.026 1.00 96.62 88 HIS A C 1
ATOM 750 O O . HIS A 1 88 ? 13.148 5.547 -15.443 1.00 96.62 88 HIS A O 1
ATOM 756 N N . PHE A 1 89 ? 10.945 5.854 -15.716 1.00 96.50 89 PHE A N 1
ATOM 757 C CA . PHE A 1 89 ? 11.087 6.478 -17.035 1.00 96.50 89 PHE A CA 1
ATOM 758 C C . PHE A 1 89 ? 11.852 7.803 -16.996 1.00 96.50 89 PHE A C 1
ATOM 760 O O . PHE A 1 89 ? 12.693 8.029 -17.857 1.00 96.50 89 PHE A O 1
ATOM 767 N N . SER A 1 90 ? 11.640 8.640 -15.977 1.00 95.69 90 SER A N 1
ATOM 768 C CA . SER A 1 90 ? 12.412 9.881 -15.810 1.00 95.69 90 SER A CA 1
ATOM 769 C C . SER A 1 90 ? 13.907 9.611 -15.580 1.00 95.69 90 SER A C 1
ATOM 771 O O . SER A 1 90 ? 14.764 10.311 -16.122 1.00 95.69 90 SER A O 1
ATOM 773 N N . LEU A 1 91 ? 14.241 8.565 -14.815 1.00 95.62 91 LEU A N 1
ATOM 774 C CA . LEU A 1 91 ? 15.629 8.134 -14.640 1.00 95.62 91 LEU A CA 1
ATOM 775 C C . LEU A 1 91 ? 16.211 7.553 -15.934 1.00 95.62 91 LEU A C 1
ATOM 777 O O . LEU A 1 91 ? 17.375 7.803 -16.228 1.00 95.62 91 LEU A O 1
ATOM 781 N N . LEU A 1 92 ? 15.424 6.801 -16.710 1.00 95.25 92 LEU A N 1
ATOM 782 C CA . LEU A 1 92 ? 15.849 6.281 -18.013 1.00 95.25 92 LEU A CA 1
ATOM 783 C C . LEU A 1 92 ? 16.123 7.399 -19.019 1.00 95.25 92 LEU A C 1
ATOM 785 O O . LEU A 1 92 ? 17.114 7.331 -19.735 1.00 95.25 92 LEU A O 1
ATOM 789 N N . GLU A 1 93 ? 15.274 8.424 -19.064 1.00 95.62 93 GLU A N 1
ATOM 790 C CA . GLU A 1 93 ? 15.483 9.606 -19.904 1.00 95.62 93 GLU A CA 1
ATOM 791 C C . GLU A 1 93 ? 16.801 10.299 -19.542 1.00 95.62 93 GLU A C 1
ATOM 793 O O . GLU A 1 93 ? 17.618 10.557 -20.420 1.00 95.62 93 GLU A O 1
ATOM 798 N N . THR A 1 94 ? 17.057 10.484 -18.241 1.00 94.50 94 THR A N 1
ATOM 799 C CA . THR A 1 94 ? 18.324 11.049 -17.746 1.00 94.50 94 THR A CA 1
ATOM 800 C C . THR A 1 94 ? 19.521 10.170 -18.124 1.00 94.50 94 THR A C 1
ATOM 802 O O . THR A 1 94 ? 20.541 10.683 -18.558 1.00 94.50 94 THR A O 1
ATOM 805 N N . TYR A 1 95 ? 19.399 8.844 -18.008 1.00 93.94 95 TYR A N 1
ATOM 806 C CA . TYR A 1 95 ? 20.447 7.894 -18.404 1.00 93.94 95 TYR A CA 1
ATOM 807 C C . TYR A 1 95 ? 20.767 7.943 -19.909 1.00 93.94 95 TYR A C 1
ATOM 809 O O . TYR A 1 95 ? 21.905 7.708 -20.315 1.00 93.94 95 TYR A O 1
ATOM 817 N N . HIS A 1 96 ? 19.768 8.217 -20.749 1.00 93.88 96 HIS A N 1
ATOM 818 C CA . HIS A 1 96 ? 19.943 8.326 -22.197 1.00 93.88 96 HIS A CA 1
ATOM 819 C C . HIS A 1 96 ? 20.455 9.702 -22.652 1.00 93.88 96 HIS A C 1
ATOM 821 O O . HIS A 1 96 ? 20.928 9.819 -23.785 1.00 93.88 96 HIS A O 1
ATOM 827 N N . ASP A 1 97 ? 20.415 10.720 -21.790 1.00 93.88 97 ASP A N 1
ATOM 828 C CA . ASP A 1 97 ? 21.013 12.027 -22.048 1.00 93.88 97 ASP A CA 1
ATOM 829 C C . ASP A 1 97 ? 22.520 12.004 -21.748 1.00 93.88 97 ASP A C 1
ATOM 831 O O . ASP A 1 97 ? 22.965 12.111 -20.608 1.00 93.88 97 ASP A O 1
ATOM 835 N N . ALA A 1 98 ? 23.335 11.917 -22.802 1.00 86.12 98 ALA A N 1
ATOM 836 C CA . ALA A 1 98 ? 24.794 11.898 -22.688 1.00 86.12 98 ALA A CA 1
ATOM 837 C C . ALA A 1 98 ? 25.400 13.173 -22.059 1.00 86.12 98 ALA A C 1
ATOM 839 O O . ALA A 1 98 ? 26.579 13.167 -21.700 1.00 86.12 98 ALA A O 1
ATOM 840 N N . SER A 1 99 ? 24.635 14.267 -21.951 1.00 91.00 99 SER A N 1
ATOM 841 C CA . SER A 1 99 ? 25.067 15.507 -21.298 1.00 91.00 99 SER A CA 1
ATOM 842 C C . SER A 1 99 ? 24.775 15.541 -19.792 1.00 91.00 99 SER A C 1
ATOM 844 O O . SER A 1 99 ? 25.374 16.351 -19.078 1.00 91.00 99 SER A O 1
ATOM 846 N N . ASP A 1 100 ? 23.920 14.643 -19.291 1.00 88.69 100 ASP A N 1
ATOM 847 C CA . ASP A 1 100 ? 23.514 14.573 -17.890 1.00 88.69 100 ASP A CA 1
ATOM 848 C C . ASP A 1 100 ? 24.174 13.389 -17.165 1.00 88.69 100 ASP A C 1
ATOM 850 O O . ASP A 1 100 ? 23.798 12.228 -17.297 1.00 88.69 100 ASP A O 1
ATOM 854 N N . THR A 1 101 ? 25.172 13.684 -16.334 1.00 87.38 101 THR A N 1
ATOM 855 C CA . THR A 1 101 ? 25.958 12.662 -15.624 1.00 87.38 101 THR A CA 1
ATOM 856 C C . THR A 1 101 ? 25.356 12.229 -14.287 1.00 87.38 101 THR A C 1
ATOM 858 O O . THR A 1 101 ? 26.003 11.508 -13.526 1.00 87.38 101 THR A O 1
ATOM 861 N N . ARG A 1 102 ? 24.123 12.646 -13.963 1.00 91.75 102 ARG A N 1
ATOM 862 C CA . ARG A 1 102 ? 23.475 12.287 -12.688 1.00 91.75 102 ARG A CA 1
ATOM 863 C C . ARG A 1 102 ? 23.091 10.810 -12.608 1.00 91.75 102 ARG A C 1
ATOM 865 O O . ARG A 1 102 ? 22.995 10.284 -11.500 1.00 91.75 102 ARG A O 1
ATOM 872 N N . VAL A 1 103 ? 22.862 10.152 -13.746 1.00 90.00 103 VAL A N 1
ATOM 873 C CA . VAL A 1 103 ? 22.507 8.727 -13.826 1.00 90.00 103 VAL A CA 1
ATOM 874 C C . VAL A 1 103 ? 23.446 8.035 -14.810 1.00 90.00 103 VAL A C 1
ATOM 876 O O . VAL A 1 103 ? 23.244 8.071 -16.016 1.00 90.00 103 VAL A O 1
ATOM 879 N N . THR A 1 104 ? 24.491 7.394 -14.289 1.00 89.50 104 THR A N 1
ATOM 880 C CA . THR A 1 104 ? 25.523 6.726 -15.103 1.00 89.50 104 THR A CA 1
ATOM 881 C C . THR A 1 104 ? 25.228 5.253 -15.376 1.00 89.50 104 THR A C 1
ATOM 883 O O . THR A 1 104 ? 25.776 4.669 -16.308 1.00 89.50 104 THR A O 1
ATOM 886 N N . GLU A 1 105 ? 24.380 4.634 -14.557 1.00 92.81 105 GLU A N 1
ATOM 887 C CA . GLU A 1 105 ? 23.989 3.230 -14.676 1.00 92.81 105 GLU A CA 1
ATOM 888 C C . GLU A 1 105 ? 22.540 3.120 -15.136 1.00 92.81 105 GLU A C 1
ATOM 890 O O . GLU A 1 105 ? 21.693 3.914 -14.726 1.00 92.81 105 GLU A O 1
ATOM 895 N N . LYS A 1 106 ? 22.244 2.110 -15.964 1.00 94.31 106 LYS A N 1
ATOM 896 C CA . LYS A 1 106 ? 20.890 1.888 -16.472 1.00 94.31 106 LYS A CA 1
ATOM 897 C C . LYS A 1 106 ? 19.938 1.576 -15.304 1.00 94.31 106 LYS A C 1
ATOM 899 O O . LYS A 1 106 ? 20.118 0.544 -14.655 1.00 94.31 106 LYS A O 1
ATOM 904 N N . PRO A 1 107 ? 18.890 2.389 -15.073 1.00 94.81 107 PRO A N 1
ATOM 905 C CA . PRO A 1 107 ? 17.907 2.129 -14.029 1.00 94.81 107 PRO A CA 1
ATOM 906 C C . PRO A 1 107 ? 17.199 0.785 -14.221 1.00 94.81 107 PRO A C 1
ATOM 908 O O . PRO A 1 107 ? 16.787 0.426 -15.330 1.00 94.81 107 PRO A O 1
ATOM 911 N N . ALA A 1 108 ? 17.029 0.047 -13.126 1.00 94.81 108 ALA A N 1
ATOM 912 C CA . ALA A 1 108 ? 16.210 -1.157 -13.103 1.00 94.81 108 ALA A CA 1
ATOM 913 C C . ALA A 1 108 ? 14.718 -0.789 -12.998 1.00 94.81 108 ALA A C 1
ATOM 915 O O . ALA A 1 108 ? 14.380 0.155 -12.280 1.00 94.81 108 ALA A O 1
ATOM 916 N N . PRO A 1 109 ? 13.813 -1.540 -13.658 1.00 95.75 109 PRO A N 1
ATOM 917 C CA . PRO A 1 109 ? 12.381 -1.305 -13.520 1.00 95.75 109 PRO A CA 1
ATOM 918 C C . PRO A 1 109 ? 11.915 -1.529 -12.071 1.00 95.75 109 PRO A C 1
ATOM 920 O O . PRO A 1 109 ? 12.581 -2.246 -11.315 1.00 95.75 109 PRO A O 1
ATOM 923 N N . PRO A 1 110 ? 10.748 -0.977 -11.685 1.00 94.94 110 PRO A N 1
ATOM 924 C CA . PRO A 1 110 ? 10.194 -1.144 -10.346 1.00 94.94 110 PRO A CA 1
ATOM 925 C C . PRO A 1 110 ? 10.154 -2.609 -9.876 1.00 94.94 110 PRO A C 1
ATOM 927 O O . PRO A 1 110 ? 9.748 -3.513 -10.613 1.00 94.94 110 PRO A O 1
ATOM 930 N N . GLY A 1 111 ? 10.597 -2.831 -8.636 1.00 92.12 111 GLY A N 1
ATOM 931 C CA . GLY A 1 111 ? 10.761 -4.156 -8.037 1.00 92.12 111 GLY A CA 1
ATOM 932 C C . GLY A 1 111 ? 9.567 -4.640 -7.209 1.00 92.12 111 GLY A C 1
ATOM 933 O O . GLY A 1 111 ? 8.644 -3.887 -6.896 1.00 92.12 111 GLY A O 1
ATOM 934 N N . TYR A 1 112 ? 9.619 -5.917 -6.835 1.00 91.56 112 TYR A N 1
ATOM 935 C CA . TYR A 1 112 ? 8.658 -6.574 -5.946 1.00 91.56 112 TYR A CA 1
ATOM 936 C C . TYR A 1 112 ? 8.918 -6.220 -4.470 1.00 91.56 112 TYR A C 1
ATOM 938 O O . TYR A 1 112 ? 10.054 -5.952 -4.078 1.00 91.56 112 TYR A O 1
ATOM 946 N N . TRP A 1 113 ? 7.881 -6.246 -3.635 1.00 89.38 113 TRP A N 1
ATOM 947 C CA . TRP A 1 113 ? 7.976 -6.095 -2.179 1.00 89.38 113 TRP A CA 1
ATOM 948 C C . TRP A 1 113 ? 8.181 -7.452 -1.508 1.00 89.38 113 TRP A C 1
ATOM 950 O O . TRP A 1 113 ? 7.293 -7.983 -0.847 1.00 89.38 113 TRP A O 1
ATOM 960 N N . GLY A 1 114 ? 9.373 -8.015 -1.696 1.00 81.56 114 GLY A N 1
ATOM 961 C CA . GLY A 1 114 ? 9.706 -9.349 -1.203 1.00 81.56 114 GLY A CA 1
ATOM 962 C C . GLY A 1 114 ? 9.038 -10.471 -1.999 1.00 81.56 114 GLY A C 1
ATOM 963 O O . GLY A 1 114 ? 8.247 -10.241 -2.924 1.00 81.56 114 GLY A O 1
ATOM 964 N N . THR A 1 115 ? 9.396 -11.699 -1.646 1.00 76.06 115 THR A N 1
ATOM 965 C CA . THR A 1 115 ? 8.952 -12.927 -2.312 1.00 76.06 115 THR A CA 1
ATOM 966 C C . THR A 1 115 ? 8.568 -13.968 -1.266 1.00 76.06 115 THR A C 1
ATOM 968 O O . THR A 1 115 ? 8.796 -13.790 -0.072 1.00 76.06 115 THR A O 1
ATOM 971 N N . ARG A 1 116 ? 7.982 -15.086 -1.700 1.00 73.31 116 ARG A N 1
ATOM 972 C CA . ARG A 1 116 ? 7.708 -16.207 -0.794 1.00 73.31 116 ARG A CA 1
ATOM 973 C C . ARG A 1 116 ? 8.994 -16.825 -0.226 1.00 73.31 116 ARG A C 1
ATOM 975 O O . ARG A 1 116 ? 8.949 -17.375 0.867 1.00 73.31 116 ARG A O 1
ATOM 982 N N . GLU A 1 117 ? 10.099 -16.745 -0.966 1.00 73.00 117 GLU A N 1
ATOM 983 C CA . GLU A 1 117 ? 11.400 -17.311 -0.587 1.00 73.00 117 GLU A CA 1
ATOM 984 C C . GLU A 1 117 ? 12.175 -16.372 0.346 1.00 73.00 117 GLU A C 1
ATOM 986 O O . GLU A 1 117 ? 12.698 -16.816 1.363 1.00 73.00 117 GLU A O 1
ATOM 991 N N . ASP A 1 118 ? 12.173 -15.069 0.050 1.00 76.06 118 ASP A N 1
ATOM 992 C CA . ASP A 1 118 ? 12.909 -14.048 0.814 1.00 76.06 118 ASP A CA 1
ATOM 993 C C . ASP A 1 118 ? 12.095 -13.452 1.977 1.00 76.06 118 ASP A C 1
ATOM 995 O O . ASP A 1 118 ? 12.603 -12.661 2.773 1.00 76.06 118 ASP A O 1
ATOM 999 N N . GLY A 1 119 ? 10.810 -13.802 2.055 1.00 71.50 119 GLY A N 1
ATOM 1000 C CA . GLY A 1 119 ? 9.827 -13.162 2.919 1.00 71.50 119 GLY A CA 1
ATOM 1001 C C . GLY A 1 119 ? 9.256 -11.876 2.313 1.00 71.50 119 GLY A C 1
ATOM 1002 O O . GLY A 1 119 ? 9.887 -11.170 1.521 1.00 71.50 119 GLY A O 1
ATOM 1003 N N . TYR A 1 120 ? 8.021 -11.556 2.698 1.00 69.56 120 TYR A N 1
ATOM 1004 C CA . TYR A 1 120 ? 7.390 -10.289 2.342 1.00 69.56 120 TYR A CA 1
ATOM 1005 C C . TYR A 1 120 ? 7.780 -9.211 3.345 1.00 69.56 120 TYR A C 1
ATOM 1007 O O . TYR A 1 120 ? 7.693 -9.405 4.558 1.00 69.56 120 TYR A O 1
ATOM 1015 N N . GLN A 1 121 ? 8.155 -8.040 2.838 1.00 70.38 121 GLN A N 1
ATOM 1016 C CA . GLN A 1 121 ? 8.254 -6.861 3.687 1.00 70.38 121 GLN A CA 1
ATOM 1017 C C . GLN A 1 121 ? 6.845 -6.313 3.924 1.00 70.38 121 GLN A C 1
ATOM 1019 O O . GLN A 1 121 ? 6.138 -5.980 2.971 1.00 70.38 121 GLN A O 1
ATOM 1024 N N . LEU A 1 122 ? 6.440 -6.211 5.189 1.00 75.31 122 LEU A N 1
ATOM 1025 C CA . LEU A 1 122 ? 5.150 -5.642 5.564 1.00 75.31 122 LEU A CA 1
ATOM 1026 C C . LEU A 1 122 ? 5.188 -4.121 5.368 1.00 75.31 122 LEU A C 1
ATOM 1028 O O . LEU A 1 122 ? 5.757 -3.392 6.177 1.00 75.31 122 LEU A O 1
ATOM 1032 N N . HIS A 1 123 ? 4.587 -3.652 4.273 1.00 77.00 123 HIS A N 1
ATOM 1033 C CA . HIS A 1 123 ? 4.407 -2.230 3.972 1.00 77.00 123 HIS A CA 1
ATOM 1034 C C . HIS A 1 123 ? 2.919 -1.904 3.958 1.00 77.00 123 HIS A C 1
ATOM 1036 O O . HIS A 1 123 ? 2.166 -2.527 3.220 1.00 77.00 123 HIS A O 1
ATOM 1042 N N . GLY A 1 124 ? 2.505 -0.901 4.726 1.00 77.25 124 GLY A N 1
ATOM 1043 C CA . GLY A 1 124 ? 1.137 -0.385 4.722 1.00 77.25 124 GLY A CA 1
ATOM 1044 C C . GLY A 1 124 ? 1.059 0.987 4.068 1.00 77.25 124 GLY A C 1
ATOM 1045 O O . GLY A 1 124 ? 1.918 1.833 4.322 1.00 77.25 124 GLY A O 1
ATOM 1046 N N . LEU A 1 125 ? 0.029 1.236 3.256 1.00 82.00 125 LEU A N 1
ATOM 1047 C CA . LEU A 1 125 ? -0.255 2.568 2.716 1.00 82.00 125 LEU A CA 1
ATOM 1048 C C . LEU A 1 125 ? -1.673 2.997 3.080 1.00 82.00 125 LEU A C 1
ATOM 1050 O O . LEU A 1 125 ? -2.642 2.491 2.528 1.00 82.00 125 LEU A O 1
ATOM 1054 N N . VAL A 1 126 ? -1.793 4.001 3.945 1.00 76.62 126 VAL A N 1
ATOM 1055 C CA . VAL A 1 126 ? -3.083 4.620 4.273 1.00 76.62 126 VAL A CA 1
ATOM 1056 C C . VAL A 1 126 ? -3.181 5.982 3.588 1.00 76.62 126 VAL A C 1
ATOM 1058 O O . VAL A 1 126 ? -2.227 6.764 3.586 1.00 76.62 126 VAL A O 1
ATOM 1061 N N . ARG A 1 127 ? -4.332 6.273 2.971 1.00 74.31 127 ARG A N 1
ATOM 1062 C CA . ARG A 1 127 ? -4.591 7.574 2.335 1.00 74.31 127 ARG A CA 1
ATOM 1063 C C . ARG A 1 127 ? -4.739 8.659 3.407 1.00 74.31 127 ARG A C 1
ATOM 1065 O O . ARG A 1 127 ? -5.323 8.409 4.457 1.00 74.31 127 ARG A O 1
ATOM 1072 N N . ASN A 1 128 ? -4.219 9.859 3.150 1.00 71.12 128 ASN A N 1
ATOM 1073 C CA . ASN A 1 128 ? -4.081 10.909 4.166 1.00 71.12 128 ASN A CA 1
ATOM 1074 C C . ASN A 1 128 ? -5.397 11.493 4.702 1.00 71.12 128 ASN A C 1
ATOM 1076 O O . ASN A 1 128 ? -5.417 12.076 5.777 1.00 71.12 128 ASN A O 1
ATOM 1080 N N . ASP A 1 129 ? -6.479 11.350 3.950 1.00 71.81 129 ASP A N 1
ATOM 1081 C CA . ASP A 1 129 ? -7.847 11.728 4.309 1.00 71.81 129 ASP A CA 1
ATOM 1082 C C . ASP A 1 129 ? -8.651 10.562 4.914 1.00 71.81 129 ASP A C 1
ATOM 1084 O O . ASP A 1 129 ? -9.808 10.740 5.282 1.00 71.81 129 ASP A O 1
ATOM 1088 N N . LEU A 1 130 ? -8.058 9.366 5.005 1.00 74.31 130 LEU A N 1
ATOM 1089 C CA . LEU A 1 130 ? -8.695 8.146 5.516 1.00 74.31 130 LEU A CA 1
ATOM 1090 C C . LEU A 1 130 ? -8.068 7.633 6.808 1.00 74.31 130 LEU A C 1
ATOM 1092 O O . LEU A 1 130 ? -8.350 6.508 7.228 1.00 74.31 130 LEU A O 1
ATOM 1096 N N . TYR A 1 131 ? -7.281 8.474 7.473 1.00 77.88 131 TYR A N 1
ATOM 1097 C CA . TYR A 1 131 ? -6.873 8.255 8.848 1.00 77.88 131 TYR A CA 1
ATOM 1098 C C . TYR A 1 131 ? -7.247 9.442 9.728 1.00 77.88 131 TYR A C 1
ATOM 1100 O O . TYR A 1 131 ? -7.317 10.582 9.274 1.00 77.88 131 TYR A O 1
ATOM 1108 N N . THR A 1 132 ? -7.473 9.156 11.003 1.00 78.56 132 THR A N 1
ATOM 1109 C CA . THR A 1 132 ? -7.479 10.160 12.064 1.00 78.56 132 THR A CA 1
ATOM 1110 C C . THR A 1 132 ? -6.171 10.018 12.825 1.00 78.56 132 THR A C 1
ATOM 1112 O O . THR A 1 132 ? -5.797 8.904 13.182 1.00 78.56 132 THR A O 1
ATOM 1115 N N . PHE A 1 133 ? -5.457 11.123 13.015 1.00 79.31 133 PHE A N 1
ATOM 1116 C CA . PHE A 1 133 ? -4.236 11.164 13.810 1.00 79.31 133 PHE A CA 1
ATOM 1117 C C . PHE A 1 133 ? -4.454 12.150 14.944 1.00 79.31 133 PHE A C 1
ATOM 1119 O O . PHE A 1 133 ? -4.645 13.339 14.684 1.00 79.31 133 PHE A O 1
ATOM 1126 N N . ASP A 1 134 ? -4.467 11.631 16.162 1.00 77.06 134 ASP A N 1
ATOM 1127 C CA . ASP A 1 134 ? -4.641 12.406 17.379 1.00 77.06 134 ASP A CA 1
ATOM 1128 C C . ASP A 1 134 ? -3.290 12.540 18.080 1.00 77.06 134 ASP A C 1
ATOM 1130 O O . ASP A 1 134 ? -2.600 11.539 18.292 1.00 77.06 134 ASP A O 1
ATOM 1134 N N . TRP A 1 135 ? -2.887 13.772 18.379 1.00 76.44 135 TRP A N 1
ATOM 1135 C CA . TRP A 1 135 ? -1.600 14.063 19.002 1.00 76.44 135 TRP A CA 1
ATOM 1136 C C . TRP A 1 135 ? -1.819 14.727 20.353 1.00 76.44 135 TRP A C 1
ATOM 1138 O O . TRP A 1 135 ? -2.174 15.905 20.423 1.00 76.44 135 TRP A O 1
ATOM 1148 N N . GLU A 1 136 ? -1.541 13.979 21.414 1.00 74.56 136 GLU A N 1
ATOM 1149 C CA . GLU A 1 136 ? -1.696 14.428 22.796 1.00 74.56 136 GLU A CA 1
ATOM 1150 C C . GLU A 1 136 ? -0.391 14.274 23.582 1.00 74.56 136 GLU A C 1
ATOM 1152 O O . GLU A 1 136 ? 0.492 13.496 23.215 1.00 74.56 136 GLU A O 1
ATOM 1157 N N . GLU A 1 137 ? -0.272 15.021 24.685 1.00 61.50 137 GLU A N 1
ATOM 1158 C CA . GLU A 1 137 ? 0.924 15.017 25.545 1.00 61.50 137 GLU A CA 1
ATOM 1159 C C . GLU A 1 137 ? 1.224 13.635 26.148 1.00 61.50 137 GLU A C 1
ATOM 1161 O O . GLU A 1 137 ? 2.380 13.318 26.426 1.00 61.50 137 GLU A O 1
ATOM 1166 N N . THR A 1 138 ? 0.189 12.816 26.357 1.00 63.94 138 THR A N 1
ATOM 1167 C CA . THR A 1 138 ? 0.281 11.516 27.032 1.00 63.94 138 THR A CA 1
ATOM 1168 C C . THR A 1 138 ? 0.139 10.330 26.084 1.00 63.94 138 THR A C 1
ATOM 1170 O O . THR A 1 138 ? 0.929 9.393 26.175 1.00 63.94 138 THR A O 1
ATOM 1173 N N . THR A 1 139 ? -0.837 10.355 25.172 1.00 70.56 139 THR A N 1
ATOM 1174 C CA . THR A 1 139 ? -1.119 9.233 24.263 1.00 70.56 139 THR A CA 1
ATOM 1175 C C . THR A 1 139 ? -1.539 9.748 22.892 1.00 70.56 139 THR A C 1
ATOM 1177 O O . THR A 1 139 ? -2.628 10.286 22.737 1.00 70.56 139 THR A O 1
ATOM 1180 N N . SER A 1 140 ? -0.693 9.550 21.880 1.00 80.12 140 SER A N 1
ATOM 1181 C CA . SER A 1 140 ? -1.037 9.855 20.486 1.00 80.12 140 SER A CA 1
ATOM 1182 C C . SER A 1 140 ? -1.577 8.611 19.782 1.00 80.12 140 SER A C 1
ATOM 1184 O O . SER A 1 140 ? -1.116 7.504 20.059 1.00 80.12 140 SER A O 1
ATOM 1186 N N . THR A 1 141 ? -2.535 8.761 18.867 1.00 81.31 141 THR A N 1
ATOM 1187 C CA . THR A 1 141 ? -3.149 7.625 18.160 1.00 81.31 141 THR A CA 1
ATOM 1188 C C . THR A 1 141 ? -3.285 7.847 16.656 1.00 81.31 141 THR A C 1
A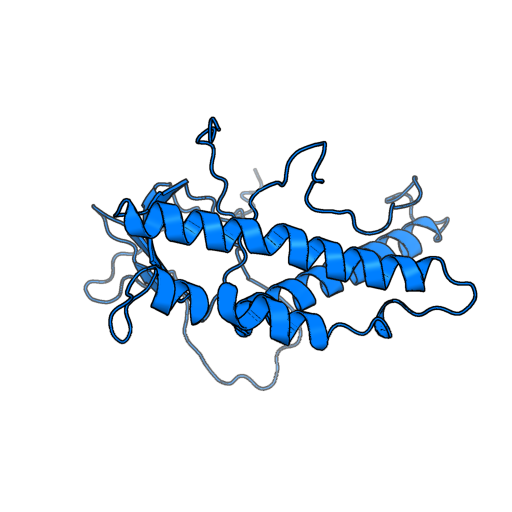TOM 1190 O O . THR A 1 141 ? -3.392 8.971 16.171 1.00 81.31 141 THR A O 1
ATOM 1193 N N . LEU A 1 142 ? -3.280 6.747 15.904 1.00 84.19 142 LEU A N 1
ATOM 1194 C CA . LEU A 1 142 ? -3.561 6.683 14.472 1.00 84.19 142 LEU A CA 1
ATOM 1195 C C . LEU A 1 142 ? -4.676 5.660 14.248 1.00 84.19 142 LEU A C 1
ATOM 1197 O O . LEU A 1 142 ? -4.507 4.493 14.592 1.00 84.19 142 LEU A O 1
ATOM 1201 N N . ALA A 1 143 ? -5.784 6.079 13.641 1.00 85.75 143 ALA A N 1
ATOM 1202 C CA . ALA A 1 143 ? -6.936 5.219 13.385 1.00 85.75 143 ALA A CA 1
ATOM 1203 C C . ALA A 1 143 ? -7.361 5.241 11.913 1.00 85.75 143 ALA A C 1
ATOM 1205 O O . ALA A 1 143 ? -7.518 6.315 11.326 1.00 85.75 143 ALA A O 1
ATOM 1206 N N . PHE A 1 144 ? -7.594 4.073 11.312 1.00 89.25 144 PHE A N 1
ATOM 1207 C CA . PHE A 1 144 ? -8.056 3.941 9.925 1.00 89.25 144 PHE A CA 1
ATOM 1208 C C . PHE A 1 144 ? -8.999 2.746 9.731 1.00 89.25 144 PHE A C 1
ATOM 1210 O O . PHE A 1 144 ? -9.054 1.842 10.558 1.00 89.25 144 PHE A O 1
ATOM 1217 N N . GLY A 1 145 ? -9.802 2.787 8.664 1.00 92.06 145 GLY A N 1
ATOM 1218 C CA . GLY A 1 145 ? -10.712 1.689 8.311 1.00 92.06 145 GLY A CA 1
ATOM 1219 C C . GLY A 1 145 ? -10.007 0.600 7.501 1.00 92.06 145 GLY A C 1
ATOM 1220 O O . GLY A 1 145 ? -9.012 0.878 6.827 1.00 92.06 145 GLY A O 1
ATOM 1221 N N . VAL A 1 146 ? -10.542 -0.617 7.545 1.00 94.44 146 VAL A N 1
ATOM 1222 C CA . VAL A 1 146 ? -10.065 -1.774 6.769 1.00 94.44 146 VAL A CA 1
ATOM 1223 C C . VAL A 1 146 ? -11.150 -2.234 5.787 1.00 94.44 146 VAL A C 1
ATOM 1225 O O . VAL A 1 146 ? -12.183 -1.585 5.658 1.00 94.44 146 VAL A O 1
ATOM 1228 N N . GLY A 1 147 ? -10.893 -3.275 4.994 1.00 95.75 147 GLY A N 1
ATOM 1229 C CA . GLY A 1 147 ? -11.918 -3.836 4.114 1.00 95.75 147 GLY A CA 1
ATOM 1230 C C . GLY A 1 147 ? -12.945 -4.671 4.885 1.00 95.75 147 GLY A C 1
ATOM 1231 O O . GLY A 1 147 ? -12.642 -5.203 5.952 1.00 95.75 147 GLY A O 1
ATOM 1232 N N . THR A 1 148 ? -14.135 -4.831 4.305 1.00 96.62 148 THR A N 1
ATOM 1233 C CA . THR A 1 148 ? -15.290 -5.493 4.935 1.00 96.62 148 THR A CA 1
ATOM 1234 C C . THR A 1 148 ? -15.007 -6.920 5.408 1.00 96.62 148 THR A C 1
ATOM 1236 O O . THR A 1 148 ? -15.516 -7.333 6.436 1.00 96.62 148 THR A O 1
ATOM 1239 N N . VAL A 1 149 ? -14.148 -7.677 4.717 1.00 97.69 149 VAL A N 1
ATOM 1240 C CA . VAL A 1 149 ? -13.755 -9.034 5.140 1.00 97.69 149 VAL A CA 1
ATOM 1241 C C . VAL A 1 149 ? -12.992 -9.006 6.461 1.00 97.69 149 VAL A C 1
ATOM 1243 O O . VAL A 1 149 ? -13.158 -9.909 7.276 1.00 97.69 149 VAL A O 1
ATOM 1246 N N . LEU A 1 150 ? -12.149 -7.994 6.682 1.00 97.06 150 LEU A N 1
ATOM 1247 C CA . LEU A 1 150 ? -11.449 -7.841 7.956 1.00 97.06 150 LEU A CA 1
ATOM 1248 C C . LEU A 1 150 ? -12.375 -7.270 9.031 1.00 97.06 150 LEU A C 1
ATOM 1250 O O . LEU A 1 150 ? -12.289 -7.715 10.172 1.00 97.06 150 LEU A O 1
ATOM 1254 N N . GLU A 1 151 ? -13.275 -6.351 8.669 1.00 97.25 151 GLU A N 1
ATOM 1255 C CA . GLU A 1 151 ? -14.316 -5.861 9.584 1.00 97.25 151 GLU A CA 1
ATOM 1256 C C . GLU A 1 151 ? -15.154 -7.031 10.125 1.00 97.25 151 GLU A C 1
ATOM 1258 O O . GLU A 1 151 ? -15.240 -7.204 11.339 1.00 97.25 151 GLU A O 1
ATOM 1263 N N . ASP A 1 152 ? -15.657 -7.901 9.245 1.00 97.44 152 ASP A N 1
ATOM 1264 C CA . ASP A 1 152 ? -16.443 -9.082 9.617 1.00 97.44 152 ASP A CA 1
ATOM 1265 C C . ASP A 1 152 ? -15.612 -10.100 10.416 1.00 97.44 152 ASP A C 1
ATOM 1267 O O . ASP A 1 152 ? -16.051 -10.614 11.445 1.00 97.44 152 ASP A O 1
ATOM 1271 N N . ARG A 1 153 ? -14.385 -10.406 9.964 1.00 97.88 153 ARG A N 1
ATOM 1272 C CA . ARG A 1 153 ? -13.517 -11.420 10.596 1.00 97.88 153 ARG A CA 1
ATOM 1273 C C . ARG A 1 153 ? -13.144 -11.065 12.031 1.00 97.88 153 ARG A C 1
ATOM 1275 O O . ARG A 1 153 ? -12.983 -11.964 12.857 1.00 97.88 153 ARG A O 1
ATOM 1282 N N . TYR A 1 154 ? -12.947 -9.780 12.298 1.00 97.44 154 TYR A N 1
ATOM 1283 C CA . TYR A 1 154 ? -12.519 -9.272 13.595 1.00 97.44 154 TYR A CA 1
ATOM 1284 C C . TYR A 1 154 ? -13.654 -8.586 14.364 1.00 97.44 154 TYR A C 1
ATOM 1286 O O . TYR A 1 154 ? -13.373 -7.941 15.372 1.00 97.44 154 TYR A O 1
ATOM 1294 N N . ASP A 1 155 ? -14.909 -8.766 13.940 1.00 97.00 155 ASP A N 1
ATOM 1295 C CA . ASP A 1 155 ? -16.118 -8.300 14.633 1.00 97.00 155 ASP A CA 1
ATOM 1296 C C . ASP A 1 155 ? -16.086 -6.790 14.937 1.00 97.00 155 ASP A C 1
ATOM 1298 O O . ASP A 1 155 ? -16.211 -6.353 16.083 1.00 97.00 155 ASP A O 1
ATOM 1302 N N . PHE A 1 156 ? -15.796 -5.984 13.912 1.00 96.81 156 PHE A N 1
ATOM 1303 C CA . PHE A 1 156 ? -15.772 -4.527 14.031 1.00 96.81 156 PHE A CA 1
ATOM 1304 C C . PHE A 1 156 ? -17.184 -3.980 14.269 1.00 96.81 156 PHE A C 1
ATOM 1306 O O . PHE A 1 156 ? -18.121 -4.272 13.523 1.00 96.81 156 PHE A O 1
ATOM 1313 N N . GLU A 1 157 ? -17.331 -3.119 15.275 1.00 95.94 157 GLU A N 1
ATOM 1314 C CA . GLU A 1 157 ? -18.566 -2.370 15.487 1.00 95.94 157 GLU A CA 1
ATOM 1315 C C . GLU A 1 157 ? -18.779 -1.303 14.398 1.00 95.94 157 GLU A C 1
ATOM 1317 O O . GLU A 1 157 ? -17.879 -0.920 13.644 1.00 95.94 157 GLU A O 1
ATOM 1322 N N . HIS A 1 158 ? -19.995 -0.755 14.327 1.00 90.25 158 HIS A N 1
ATOM 1323 C CA . HIS A 1 158 ? -20.306 0.304 13.372 1.00 90.25 158 HIS A CA 1
ATOM 1324 C C . HIS A 1 158 ? -19.414 1.542 13.590 1.00 90.25 158 HIS A C 1
ATOM 1326 O O . HIS A 1 158 ? -19.463 2.177 14.641 1.00 90.25 158 HIS A O 1
ATOM 1332 N N . ASN A 1 159 ? -18.653 1.922 12.557 1.00 88.75 159 ASN A N 1
ATOM 1333 C CA . ASN A 1 159 ? -17.636 2.986 12.571 1.00 88.75 159 ASN A CA 1
ATOM 1334 C C . ASN A 1 159 ? -16.413 2.718 13.466 1.00 88.75 159 ASN A C 1
ATOM 1336 O O . ASN A 1 159 ? -15.625 3.641 13.701 1.00 88.75 159 ASN A O 1
ATOM 1340 N N . GLU A 1 160 ? -16.219 1.487 13.941 1.00 93.50 160 GLU A N 1
ATOM 1341 C CA . GLU A 1 160 ? -14.968 1.091 14.577 1.00 93.50 160 GLU A CA 1
ATOM 1342 C C . GLU A 1 160 ? -13.805 1.199 13.576 1.00 93.50 160 GLU A C 1
ATOM 1344 O O . GLU A 1 160 ? -13.959 0.978 12.373 1.00 93.50 160 GLU A O 1
ATOM 1349 N N . ARG A 1 161 ? -12.621 1.591 14.057 1.00 93.50 161 ARG A N 1
ATOM 1350 C CA . ARG A 1 161 ? -11.423 1.760 13.229 1.00 93.50 161 ARG A CA 1
ATOM 1351 C C . ARG A 1 161 ? -10.229 1.106 13.900 1.00 93.50 161 ARG A C 1
ATOM 1353 O O . ARG A 1 161 ? -10.025 1.252 15.107 1.00 93.50 161 ARG A O 1
ATOM 1360 N N . LEU A 1 162 ? -9.396 0.461 13.089 1.00 91.25 162 LEU A N 1
ATOM 1361 C CA . LEU A 1 162 ? -8.138 -0.112 13.537 1.00 91.25 162 LEU A CA 1
ATOM 1362 C C . LEU A 1 162 ? -7.277 1.011 14.117 1.00 91.25 162 LEU A C 1
ATOM 1364 O O . LEU A 1 162 ? -6.898 1.934 13.395 1.00 91.25 162 LEU A O 1
ATOM 1368 N N . THR A 1 163 ? -7.006 0.934 15.419 1.00 91.56 163 THR A N 1
ATOM 1369 C CA . THR A 1 163 ? -6.359 2.011 16.174 1.00 91.56 163 THR A CA 1
ATOM 1370 C C . THR A 1 163 ? -4.995 1.576 16.685 1.00 91.56 163 THR A C 1
ATOM 1372 O O . THR A 1 163 ? -4.834 0.507 17.280 1.00 91.56 163 THR A O 1
ATOM 1375 N N . LEU A 1 164 ? -4.007 2.433 16.457 1.00 86.12 164 LEU A N 1
ATOM 1376 C CA . LEU A 1 164 ? -2.623 2.248 16.857 1.00 86.12 164 LEU A CA 1
ATOM 1377 C C . LEU A 1 164 ? -2.230 3.376 17.810 1.00 86.12 164 LEU A C 1
ATOM 1379 O O . LEU A 1 164 ? -2.516 4.539 17.531 1.00 86.12 164 LEU A O 1
ATOM 1383 N N . GLU A 1 165 ? -1.552 3.047 18.902 1.00 82.31 165 GLU A N 1
ATOM 1384 C CA . GLU A 1 165 ? -0.815 4.026 19.693 1.00 82.31 165 GLU A CA 1
ATOM 1385 C C . GLU A 1 165 ? 0.424 4.454 18.901 1.00 82.31 165 GLU A C 1
ATOM 1387 O O . GLU A 1 165 ? 1.109 3.624 18.304 1.00 82.31 165 GLU A O 1
ATOM 1392 N N . VAL A 1 166 ? 0.704 5.752 18.875 1.00 80.38 166 VAL A N 1
ATOM 1393 C CA . VAL A 1 166 ? 1.807 6.357 18.131 1.00 80.38 166 VAL A CA 1
ATOM 1394 C C . VAL A 1 166 ? 2.847 6.873 19.116 1.00 80.38 166 VAL A C 1
ATOM 1396 O O . VAL A 1 166 ? 2.536 7.641 20.025 1.00 80.38 166 VAL A O 1
ATOM 1399 N N . ARG A 1 167 ? 4.107 6.500 18.895 1.00 75.94 167 ARG A N 1
ATOM 1400 C CA . ARG A 1 167 ? 5.269 6.949 19.668 1.00 75.94 167 ARG A CA 1
ATOM 1401 C C . ARG A 1 167 ? 6.319 7.543 18.732 1.00 75.94 167 ARG A C 1
ATOM 1403 O O . ARG A 1 167 ? 6.624 6.985 17.681 1.00 75.94 167 ARG A O 1
ATOM 1410 N N . GLY A 1 168 ? 6.895 8.681 19.105 1.00 68.19 168 GLY A N 1
ATOM 1411 C CA . GLY A 1 168 ? 7.972 9.324 18.348 1.00 68.19 168 GLY A CA 1
ATOM 1412 C C . GLY A 1 168 ? 8.072 10.817 18.632 1.00 68.19 168 GLY A C 1
ATOM 1413 O O . GLY A 1 168 ? 7.276 11.362 19.386 1.00 68.19 168 GLY A O 1
ATOM 1414 N N . ASN A 1 169 ? 9.042 11.481 18.006 1.00 64.62 169 ASN A N 1
ATOM 1415 C CA . ASN A 1 169 ? 9.209 12.930 18.101 1.00 64.62 169 ASN A CA 1
ATOM 1416 C C . ASN A 1 169 ? 8.920 13.556 16.729 1.00 64.62 169 ASN A C 1
ATOM 1418 O O . ASN A 1 169 ? 9.680 13.311 15.790 1.00 64.62 169 ASN A O 1
ATOM 1422 N N . PRO A 1 170 ? 7.830 14.329 16.570 1.00 64.12 170 PRO A N 1
ATOM 1423 C CA . PRO A 1 170 ? 7.499 14.953 15.299 1.00 64.12 170 PRO A CA 1
ATOM 1424 C C . PRO A 1 170 ? 8.551 16.004 14.939 1.00 64.12 170 PRO A C 1
ATOM 1426 O O . PRO A 1 170 ? 8.993 16.776 15.787 1.00 64.12 170 PRO A O 1
ATOM 1429 N N . ASN A 1 171 ? 8.889 16.114 13.654 1.00 58.88 171 ASN A N 1
ATOM 1430 C CA . ASN A 1 171 ? 9.806 17.138 13.144 1.00 58.88 171 ASN A CA 1
ATOM 1431 C C . ASN A 1 171 ? 9.144 18.529 13.014 1.00 58.88 171 ASN A C 1
ATOM 1433 O O . ASN A 1 171 ? 9.671 19.407 12.329 1.00 58.88 171 ASN A O 1
ATOM 1437 N N . TYR A 1 172 ? 7.982 18.746 13.642 1.00 58.62 172 TYR A N 1
ATOM 1438 C CA . TYR A 1 172 ? 7.265 20.021 13.665 1.00 58.62 172 TYR A CA 1
ATOM 1439 C C . TYR A 1 172 ? 6.982 20.475 15.098 1.00 58.62 172 TYR A C 1
ATOM 1441 O O . TYR A 1 172 ? 6.758 19.667 15.996 1.00 58.62 172 TYR A O 1
ATOM 1449 N N . THR A 1 173 ? 6.975 21.791 15.310 1.00 45.56 173 THR A N 1
ATOM 1450 C CA . THR A 1 173 ? 6.625 22.394 16.599 1.00 45.56 173 THR A CA 1
ATOM 1451 C C . THR A 1 173 ? 5.120 22.270 16.828 1.00 45.56 173 THR A C 1
ATOM 1453 O O . THR A 1 173 ? 4.320 22.802 16.056 1.00 45.56 173 THR A O 1
ATOM 1456 N N . VAL A 1 174 ? 4.730 21.557 17.884 1.00 43.12 174 VAL A N 1
ATOM 1457 C CA . VAL A 1 174 ? 3.336 21.453 18.325 1.00 43.12 174 VAL A CA 1
ATOM 1458 C C . VAL A 1 174 ? 2.975 22.767 19.018 1.00 43.12 174 VAL A C 1
ATOM 1460 O O . VAL A 1 174 ? 3.467 23.059 20.105 1.00 43.12 174 VAL A O 1
ATOM 1463 N N . HIS A 1 175 ? 2.158 23.601 18.378 1.00 36.91 175 HIS A N 1
ATOM 1464 C CA . HIS A 1 175 ? 1.563 24.754 19.050 1.00 36.91 175 HIS A CA 1
ATOM 1465 C C . HIS A 1 175 ? 0.259 24.296 19.698 1.00 36.91 175 HIS A C 1
ATOM 1467 O O . HIS A 1 175 ? -0.734 24.102 19.000 1.00 36.91 175 HIS A O 1
ATOM 1473 N N . SER A 1 176 ? 0.267 24.116 21.019 1.00 29.02 176 SER A N 1
ATOM 1474 C CA . SER A 1 176 ? -0.936 23.807 21.787 1.00 29.02 176 SER A CA 1
ATOM 1475 C C . SER A 1 176 ? -1.885 25.007 21.758 1.00 29.02 176 SER A C 1
ATOM 1477 O O . SER A 1 176 ? -1.732 25.993 22.479 1.00 29.02 176 SER A O 1
ATOM 1479 N N . VAL A 1 177 ? -2.891 24.946 20.890 1.00 29.06 177 VAL A N 1
ATOM 1480 C CA . VAL A 1 177 ? -4.065 25.811 20.997 1.00 29.06 177 VAL A CA 1
ATOM 1481 C C . VAL A 1 177 ? -5.152 24.961 21.635 1.00 29.06 177 VAL A C 1
ATOM 1483 O O . VAL A 1 177 ? -5.654 24.026 21.015 1.00 29.06 177 VAL A O 1
ATOM 1486 N N . LYS A 1 178 ? -5.492 25.275 22.894 1.00 26.66 178 LYS A N 1
ATOM 1487 C CA . LYS A 1 178 ? -6.595 24.648 23.640 1.00 26.66 178 LYS A CA 1
ATOM 1488 C C . LYS A 1 178 ? -7.813 24.467 22.723 1.00 26.66 178 LYS A C 1
ATOM 1490 O O . LYS A 1 178 ? -8.431 25.454 22.330 1.00 26.66 178 LYS A O 1
ATOM 1495 N N . GLY A 1 179 ? -8.148 23.214 22.418 1.00 29.42 179 GLY A N 1
ATOM 1496 C CA . GLY A 1 179 ? -9.375 22.836 21.713 1.00 29.42 179 GLY A CA 1
ATOM 1497 C C . GLY A 1 179 ? -9.246 22.442 20.236 1.00 29.42 179 GLY A C 1
ATOM 1498 O O . GLY A 1 179 ? -10.267 22.093 19.658 1.00 29.42 179 GLY A O 1
ATOM 1499 N N . LEU A 1 180 ? -8.055 22.455 19.622 1.00 27.30 180 LEU A N 1
ATOM 1500 C CA . LEU A 1 180 ? -7.808 21.836 18.306 1.00 27.30 180 LEU A CA 1
ATOM 1501 C C . LEU A 1 180 ? -6.328 21.419 18.175 1.00 27.30 180 LEU A C 1
ATOM 1503 O O . LEU A 1 180 ? -5.509 22.196 17.685 1.00 27.30 180 LEU A O 1
ATOM 1507 N N . ASN A 1 181 ? -5.987 20.184 18.553 1.00 34.16 181 ASN A N 1
ATOM 1508 C CA . ASN A 1 181 ? -4.688 19.574 18.235 1.00 34.16 181 ASN A CA 1
ATOM 1509 C C . ASN A 1 181 ? -4.760 18.893 16.862 1.00 34.16 181 ASN A C 1
ATOM 1511 O O . ASN A 1 181 ? -4.767 17.677 16.726 1.00 34.16 181 ASN A O 1
ATOM 1515 N N . VAL A 1 182 ? -4.854 19.708 15.813 1.00 35.59 182 VAL A N 1
ATOM 1516 C CA . VAL A 1 182 ? -4.688 19.237 14.433 1.00 35.59 182 VAL A CA 1
ATOM 1517 C C . VAL A 1 182 ? -3.230 19.487 14.038 1.00 35.59 182 VAL A C 1
ATOM 1519 O O . VAL A 1 182 ? -2.740 20.596 14.288 1.00 35.59 182 VAL A O 1
ATOM 1522 N N . PRO A 1 183 ? -2.523 18.532 13.395 1.00 35.50 183 PRO A N 1
ATOM 1523 C CA . PRO A 1 183 ? -1.224 18.812 12.784 1.00 35.50 183 PRO A CA 1
ATOM 1524 C C . PRO A 1 183 ? -1.327 20.093 11.940 1.00 35.50 183 PRO A C 1
ATOM 1526 O O . PRO A 1 183 ? -2.336 20.282 11.251 1.00 35.50 183 PRO A O 1
ATOM 1529 N N . PRO A 1 184 ? -0.350 21.018 11.994 1.00 33.28 184 PRO A N 1
ATOM 1530 C CA . PRO A 1 184 ? -0.526 22.338 11.409 1.00 33.28 184 PRO A CA 1
ATOM 1531 C C . PRO A 1 184 ? -0.852 22.256 9.905 1.00 33.28 184 PRO A C 1
ATOM 1533 O O . PRO A 1 184 ? 0.015 22.022 9.068 1.00 33.28 184 PRO A O 1
ATOM 1536 N N . ARG A 1 185 ? -2.137 22.547 9.627 1.00 35.34 185 ARG A N 1
ATOM 1537 C CA . ARG A 1 185 ? -2.857 22.786 8.358 1.00 35.34 185 ARG A CA 1
ATOM 1538 C C . ARG A 1 185 ? -3.420 21.581 7.589 1.00 35.34 185 ARG A C 1
ATOM 1540 O O . ARG A 1 185 ? -3.015 21.298 6.468 1.00 35.34 185 ARG A O 1
ATOM 1547 N N . SER A 1 186 ? -4.561 21.087 8.072 1.00 33.16 186 SER A N 1
ATOM 1548 C CA . SER A 1 186 ? -5.746 20.851 7.233 1.00 33.16 186 SER A CA 1
ATOM 1549 C C . SER A 1 186 ? -6.675 22.078 7.291 1.00 33.16 186 SER A C 1
ATOM 1551 O O . SER A 1 186 ? -7.448 22.250 8.231 1.00 33.16 186 SER A O 1
ATOM 1553 N N . ARG A 1 187 ? -6.605 22.975 6.304 1.00 26.28 187 ARG A N 1
ATOM 1554 C CA . ARG A 1 187 ? -7.672 23.960 6.058 1.00 26.28 187 ARG A CA 1
ATOM 1555 C C . ARG A 1 187 ? -7.861 24.077 4.554 1.00 26.28 187 ARG A C 1
ATOM 1557 O O . ARG A 1 187 ? -7.002 24.613 3.862 1.00 26.28 187 ARG A O 1
ATOM 1564 N N . SER A 1 188 ? -8.966 23.536 4.058 1.00 26.89 188 SER A N 1
ATOM 1565 C CA . SER A 1 188 ? -9.421 23.746 2.690 1.00 26.89 188 SER A CA 1
ATOM 1566 C C . SER A 1 188 ? -9.786 25.220 2.503 1.00 26.89 188 SER A C 1
ATOM 1568 O O . SER A 1 188 ? -10.708 25.713 3.150 1.00 26.89 188 SER A O 1
ATOM 1570 N N . TYR A 1 189 ? -9.098 25.905 1.597 1.00 22.66 189 TYR A N 1
ATOM 1571 C CA . TYR A 1 189 ? -9.710 26.976 0.815 1.00 22.66 189 TYR A CA 1
ATOM 1572 C C . TYR A 1 189 ? -9.745 26.509 -0.643 1.00 22.66 189 TYR A C 1
ATOM 1574 O O . TYR A 1 189 ? -8.774 25.891 -1.088 1.00 22.66 189 TYR A O 1
ATOM 1582 N N . PRO A 1 190 ? -10.831 26.765 -1.392 1.00 25.94 190 PRO A N 1
ATOM 1583 C CA . PRO A 1 190 ? -10.849 26.493 -2.817 1.00 25.94 190 PRO A CA 1
ATOM 1584 C C . PRO A 1 190 ? -9.962 27.546 -3.483 1.00 25.94 190 PRO A C 1
ATOM 1586 O O . PRO A 1 190 ? -10.364 28.700 -3.599 1.00 25.94 190 PRO A O 1
ATOM 1589 N N . ASN A 1 191 ? -8.744 27.178 -3.882 1.00 25.14 191 ASN A N 1
ATOM 1590 C CA . ASN A 1 191 ? -7.954 28.017 -4.773 1.00 25.14 191 ASN A CA 1
ATOM 1591 C C . ASN A 1 191 ? -7.871 27.338 -6.141 1.00 25.14 191 ASN A C 1
ATOM 1593 O O . ASN A 1 191 ? -7.325 26.243 -6.264 1.00 25.14 191 ASN A O 1
ATOM 1597 N N . ARG A 1 192 ? -8.489 27.985 -7.133 1.00 25.64 192 ARG A N 1
ATOM 1598 C CA . ARG A 1 192 ? -8.563 27.548 -8.529 1.00 25.64 192 ARG A CA 1
ATOM 1599 C C . ARG A 1 192 ? -7.272 27.793 -9.310 1.00 25.64 192 ARG A C 1
ATOM 1601 O O . ARG A 1 192 ? -7.170 27.262 -10.403 1.00 25.64 192 ARG A O 1
ATOM 1608 N N . ASP A 1 193 ? -6.286 28.483 -8.746 1.00 23.42 193 ASP A N 1
ATOM 1609 C CA . ASP A 1 193 ? -5.069 28.852 -9.464 1.00 23.42 193 ASP A CA 1
ATOM 1610 C C . ASP A 1 193 ? -3.841 28.643 -8.563 1.00 23.42 193 ASP A C 1
ATOM 1612 O O . ASP A 1 193 ? -3.444 29.526 -7.803 1.00 23.42 193 ASP A O 1
ATOM 1616 N N . ALA A 1 194 ? -3.264 27.439 -8.592 1.00 21.44 194 ALA A N 1
ATOM 1617 C CA . ALA A 1 194 ? -1.916 27.176 -8.087 1.00 21.44 194 ALA A CA 1
ATOM 1618 C C . ALA A 1 194 ? -1.390 25.852 -8.658 1.00 21.44 194 ALA A C 1
ATOM 1620 O O . ALA A 1 194 ? -1.619 24.766 -8.122 1.00 21.44 194 ALA A O 1
ATOM 1621 N N . GLU A 1 195 ? -0.673 25.962 -9.770 1.00 21.91 195 GLU A N 1
ATOM 1622 C CA . GLU A 1 195 ? 0.275 24.957 -10.226 1.00 21.91 195 GLU A CA 1
ATOM 1623 C C . GLU A 1 195 ? 1.326 24.694 -9.122 1.00 21.91 195 GLU A C 1
ATOM 1625 O O . GLU A 1 195 ? 1.744 25.618 -8.426 1.00 21.91 195 GLU A O 1
ATOM 1630 N N . SER A 1 196 ? 1.792 23.445 -9.007 1.00 19.38 196 SER A N 1
ATOM 1631 C CA . SER A 1 196 ? 2.962 22.968 -8.235 1.00 19.38 196 SER A CA 1
ATOM 1632 C C . SER A 1 196 ? 2.826 22.597 -6.730 1.00 19.38 196 SER A C 1
ATOM 1634 O O . SER A 1 196 ? 2.841 23.420 -5.826 1.00 19.38 196 SER A O 1
ATOM 1636 N N . TRP A 1 197 ? 2.801 21.272 -6.503 1.00 20.38 197 TRP A N 1
ATOM 1637 C CA . TRP A 1 197 ? 3.517 20.462 -5.493 1.00 20.38 197 TRP A CA 1
ATOM 1638 C C . TRP A 1 197 ? 3.608 20.923 -4.018 1.00 20.38 197 TRP A C 1
ATOM 1640 O O . TRP A 1 197 ? 4.395 21.804 -3.686 1.00 20.38 197 TRP A O 1
ATOM 1650 N N . ALA A 1 198 ? 3.007 20.149 -3.096 1.00 20.31 198 ALA A N 1
ATOM 1651 C CA . ALA A 1 198 ? 3.726 19.304 -2.117 1.00 20.31 198 ALA A CA 1
ATOM 1652 C C . ALA A 1 198 ? 2.813 18.757 -0.990 1.00 20.31 198 ALA A C 1
ATOM 1654 O O . ALA A 1 198 ? 1.805 19.361 -0.644 1.00 20.31 198 ALA A O 1
ATOM 1655 N N . LEU A 1 199 ? 3.306 17.681 -0.354 1.00 23.97 199 LEU A N 1
ATOM 1656 C CA . LEU A 1 199 ? 3.073 17.242 1.038 1.00 23.97 199 LEU A CA 1
ATOM 1657 C C . LEU A 1 199 ? 2.084 16.083 1.245 1.00 23.97 199 LEU A C 1
ATOM 1659 O O . LEU A 1 199 ? 0.982 16.245 1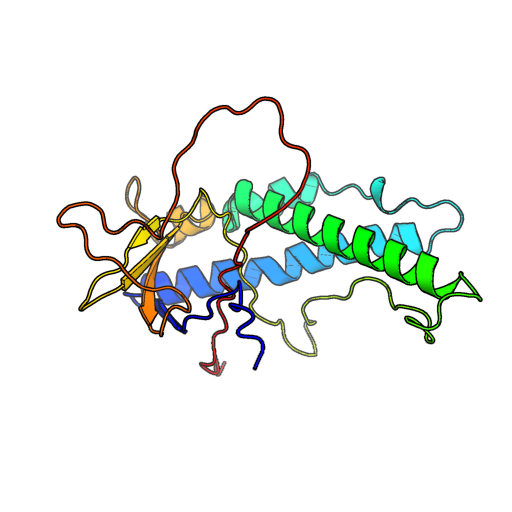.754 1.00 23.97 199 LEU A O 1
ATOM 1663 N N . GLN A 1 200 ? 2.560 14.871 0.953 1.00 28.44 200 GLN A N 1
ATOM 1664 C CA . GLN A 1 200 ? 2.102 13.644 1.605 1.00 28.44 200 GLN A CA 1
ATOM 1665 C C . GLN A 1 200 ? 3.292 13.099 2.398 1.00 28.44 200 GLN A C 1
ATOM 1667 O O . GLN A 1 200 ? 4.266 12.656 1.794 1.00 28.44 200 GLN A O 1
ATOM 1672 N N . ALA A 1 201 ? 3.257 13.174 3.727 1.00 28.95 201 ALA A N 1
ATOM 1673 C CA . ALA A 1 201 ? 4.159 12.374 4.548 1.00 28.95 201 ALA A CA 1
ATOM 1674 C C . ALA A 1 201 ? 3.553 10.961 4.609 1.00 28.95 201 ALA A C 1
ATOM 1676 O O . ALA A 1 201 ? 2.479 10.811 5.191 1.00 28.95 201 ALA A O 1
ATOM 1677 N N . PRO A 1 202 ? 4.145 9.933 3.976 1.00 31.56 202 PRO A N 1
ATOM 1678 C CA . PRO A 1 202 ? 3.696 8.572 4.215 1.00 31.56 202 PRO A CA 1
ATOM 1679 C C . PRO A 1 202 ? 4.023 8.223 5.669 1.00 31.56 202 PRO A C 1
ATOM 1681 O O . PRO A 1 202 ? 5.182 8.317 6.073 1.00 31.56 202 PRO A O 1
ATOM 1684 N N . VAL A 1 203 ? 3.029 7.805 6.454 1.00 35.44 203 VAL A N 1
ATOM 1685 C CA . VAL A 1 203 ? 3.329 7.050 7.673 1.00 35.44 203 VAL A CA 1
ATOM 1686 C C . VAL A 1 203 ? 3.845 5.697 7.199 1.00 35.44 203 VAL A C 1
ATOM 1688 O O . VAL A 1 203 ? 3.081 4.864 6.718 1.00 35.44 203 VAL A O 1
ATOM 1691 N N . ARG A 1 204 ? 5.162 5.503 7.258 1.00 34.53 204 ARG A N 1
ATOM 1692 C CA . ARG A 1 204 ? 5.766 4.193 7.031 1.00 34.53 204 ARG A CA 1
ATOM 1693 C C . ARG A 1 204 ? 5.652 3.425 8.343 1.00 34.53 204 ARG A C 1
ATOM 1695 O O . ARG A 1 204 ? 6.402 3.700 9.271 1.00 34.53 204 ARG A O 1
ATOM 1702 N N . LEU A 1 205 ? 4.691 2.508 8.427 1.00 33.84 205 LEU A N 1
ATOM 1703 C CA . LEU A 1 205 ? 4.591 1.580 9.552 1.00 33.84 205 LEU A CA 1
ATOM 1704 C C . LEU A 1 205 ? 5.694 0.527 9.365 1.00 33.84 205 LEU A C 1
ATOM 1706 O O . LEU A 1 205 ? 5.509 -0.445 8.639 1.00 33.84 205 LEU A O 1
ATOM 1710 N N . SER A 1 206 ? 6.879 0.759 9.929 1.00 30.36 206 SER A N 1
ATOM 1711 C CA . SER A 1 206 ? 7.918 -0.267 10.033 1.00 30.36 206 SER A CA 1
ATOM 1712 C C . SER A 1 206 ? 7.718 -1.015 11.344 1.00 30.36 206 SER A C 1
ATOM 1714 O O . SER A 1 206 ? 7.907 -0.440 12.413 1.00 30.36 206 SER A O 1
ATOM 1716 N N . ASN A 1 207 ? 7.322 -2.284 11.271 1.00 29.62 207 ASN A N 1
ATOM 1717 C CA . ASN A 1 207 ? 7.342 -3.148 12.441 1.00 29.62 207 ASN A CA 1
ATOM 1718 C C . ASN A 1 207 ? 8.771 -3.679 12.637 1.00 29.62 207 ASN A C 1
ATOM 1720 O O . ASN A 1 207 ? 9.226 -4.504 11.850 1.00 29.62 207 ASN A O 1
ATOM 1724 N N . GLU A 1 208 ? 9.476 -3.208 13.667 1.00 23.88 208 GLU A N 1
ATOM 1725 C CA . GLU A 1 208 ? 10.750 -3.804 14.112 1.00 23.88 208 GLU A CA 1
ATOM 1726 C C . GLU A 1 208 ? 10.540 -5.021 15.035 1.00 23.88 208 GLU A C 1
ATOM 1728 O O . GLU A 1 208 ? 11.500 -5.644 15.484 1.00 23.88 208 GLU A O 1
ATOM 1733 N N . SER A 1 209 ? 9.293 -5.428 15.286 1.00 24.16 209 SER A N 1
ATOM 1734 C CA . SER A 1 209 ? 9.001 -6.633 16.061 1.00 24.16 209 SER A CA 1
ATOM 1735 C C . SER A 1 209 ? 9.051 -7.851 15.145 1.00 24.16 209 SER A C 1
ATOM 1737 O O . SER A 1 209 ? 8.125 -8.111 14.378 1.00 24.16 209 SER A O 1
ATOM 1739 N N . THR A 1 210 ? 10.155 -8.589 15.226 1.00 24.25 210 THR A N 1
ATOM 1740 C CA . THR A 1 210 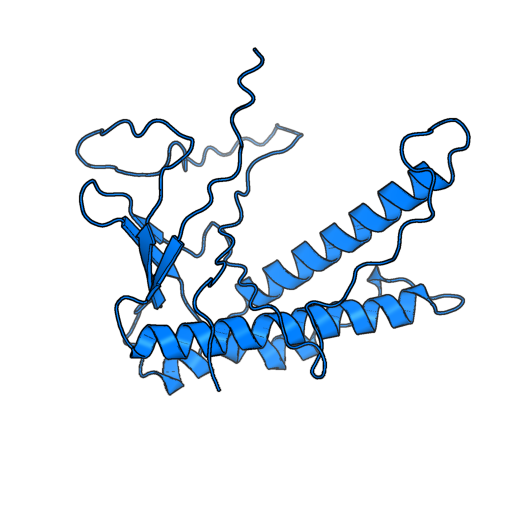? 10.341 -9.932 14.668 1.00 24.25 210 THR A CA 1
ATOM 1741 C C . THR A 1 210 ? 9.094 -10.789 14.922 1.00 24.25 210 THR A C 1
ATOM 1743 O O . THR A 1 210 ? 8.875 -11.252 16.040 1.00 24.25 210 THR A O 1
ATOM 1746 N N . PHE A 1 211 ? 8.262 -11.002 13.899 1.00 24.92 211 PHE A N 1
ATOM 1747 C CA . PHE A 1 211 ? 7.262 -12.067 13.919 1.00 24.92 211 PHE A CA 1
ATOM 1748 C C . PHE A 1 211 ? 8.037 -13.384 13.817 1.00 24.92 211 PHE A C 1
ATOM 1750 O O . PHE A 1 211 ? 8.477 -13.765 12.734 1.00 24.92 211 PHE A O 1
ATOM 1757 N N . GLN A 1 212 ? 8.290 -14.038 14.950 1.00 21.61 212 GLN A N 1
ATOM 1758 C CA . GLN A 1 212 ? 8.697 -15.439 14.933 1.00 21.61 212 GLN A CA 1
ATOM 1759 C C . GLN A 1 212 ? 7.447 -16.276 14.649 1.00 21.61 212 GLN A C 1
ATOM 1761 O O . GLN A 1 212 ? 6.446 -16.148 15.354 1.00 21.61 212 GLN A O 1
ATOM 1766 N N . ALA A 1 213 ? 7.517 -17.037 13.556 1.00 26.45 213 ALA A N 1
ATOM 1767 C CA . ALA A 1 213 ? 6.540 -18.047 13.164 1.00 26.45 213 ALA A CA 1
ATOM 1768 C C . ALA A 1 213 ? 6.525 -19.232 14.140 1.00 26.45 213 ALA A C 1
ATOM 1770 O O . ALA A 1 213 ? 7.587 -19.502 14.750 1.00 26.45 213 ALA A O 1
#

pLDDT: mean 75.29, std 25.85, range [19.38, 97.88]

Radius of gyration: 19.93 Å; chains: 1; bounding box: 46×47×56 Å

Secondary structure (DSSP, 8-state):
------S----EEEESSHHHHHHHHHHHHHHHHHHHHHHHHHHHHHHSTT--GGG---HHHHHHHHHHH-HHHHHHHHHHHHHHHHHHHHHHHHHH-TT-TT--SPPPPPPPSEETTTEE-------TTSEEEE--SS-EEEEE---HHHHHHTTPPTT--EEEEEES--SS-----TT----S-------S----------------S----

Foldseek 3Di:
DPCPLPLADEWAKAFPDPLLVVLLVQLLVLLQVLLVLLQVQLVVQVPDPNRDSVPRDCPVVCVVPCQFANNVQSVVSNVVSVVQQVVLVVLQVLCPPPVRPPRVDRDDRDDGQDDPVRDGFRWGFDDPVFWDWADDPPWTKIWGATHNNSCVVSVPDDVRTRMITIGDDGSDDQDDDPPDRDDPDPDDDDDPDDDDDDHDRTHTHHPPDDPDD

Sequence (213 aa):
MSNRLQRINTYTVEPITERYRQCLFDWLAAHAPLWNQFIYRRRQQYFAENGDVWDAEYTDLYDEYAPVLGKATCQQLARKNSEAWRSHFSLLETYHDASDTRVTEKPAPPGYWGTREDGYQLHGLVRNDLYTFDWEETTSTLAFGVGTVLEDRYDFEHNERLTLEVRGNPNYTVHSVKGLNVPPRSRSYPNRDAESWALQAPVRLSNESTFQA